Protein AF-A0A7Y3FT06-F1 (afdb_monomer)

pLDDT: mean 89.56, std 14.76, range [40.25, 98.81]

Radius of gyration: 32.34 Å; Cα contacts (8 Å, |Δi|>4): 598; chains: 1; bounding box: 66×43×122 Å

Nearest PDB structures (foldseek):
  6aq1-assembly1_A  TM=5.010E-01  e=2.114E-01  Homo sapiens
  2mji-assembly1_A  TM=5.421E-01  e=2.563E-01  Homo sapiens
  5z4g-assembly2_B  TM=4.811E-01  e=1.675E+00  Ramazzottius varieornatus
  1mdc-assembly1_A  TM=5.248E-01  e=2.461E+00  Manduca sexta
  4azr-assembly1_B  TM=3.845E-01  e=1.035E+00  Homo sapiens

Mean predicted aligned error: 14.23 Å

Structure (mmCIF, N/CA/C/O backbone):
data_AF-A0A7Y3FT06-F1
#
_entry.id   AF-A0A7Y3FT06-F1
#
loop_
_atom_site.group_PDB
_atom_site.id
_atom_site.type_symbol
_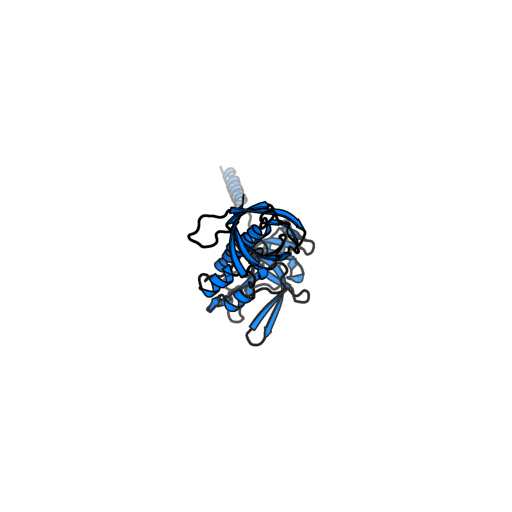atom_site.label_atom_id
_atom_site.label_alt_id
_atom_site.label_comp_id
_atom_site.label_asym_id
_atom_site.label_entity_id
_atom_site.label_seq_id
_atom_site.pdbx_PDB_ins_code
_atom_site.Cartn_x
_atom_site.Cartn_y
_atom_site.Cartn_z
_atom_site.occupancy
_atom_site.B_iso_or_equiv
_atom_site.auth_seq_id
_atom_site.auth_comp_id
_atom_site.auth_asym_id
_atom_site.auth_atom_id
_atom_site.pdbx_PDB_model_num
ATOM 1 N N . MET A 1 1 ? 8.301 -10.593 -80.353 1.00 53.53 1 MET A N 1
ATOM 2 C CA . MET A 1 1 ? 7.583 -10.986 -79.117 1.00 53.53 1 MET A CA 1
ATOM 3 C C . MET A 1 1 ? 8.561 -11.358 -77.989 1.00 53.53 1 MET A C 1
ATOM 5 O O . MET A 1 1 ? 8.383 -12.350 -77.305 1.00 53.53 1 MET A O 1
ATOM 9 N N . THR A 1 2 ? 9.627 -10.576 -77.798 1.00 52.97 2 THR A N 1
ATOM 10 C CA . THR A 1 2 ? 10.723 -10.871 -76.846 1.00 52.97 2 THR A CA 1
ATOM 11 C C . THR A 1 2 ? 11.081 -9.662 -75.976 1.00 52.97 2 THR A C 1
ATOM 13 O O . THR A 1 2 ? 11.722 -9.816 -74.942 1.00 52.97 2 THR A O 1
ATOM 16 N N . LEU A 1 3 ? 10.613 -8.462 -76.349 1.00 48.12 3 LEU A N 1
ATOM 17 C CA . LEU A 1 3 ? 10.849 -7.224 -75.604 1.00 48.12 3 LEU A CA 1
ATOM 18 C C . LEU A 1 3 ? 9.871 -7.044 -74.425 1.00 48.12 3 LEU A C 1
ATOM 20 O O . LEU A 1 3 ? 10.277 -6.577 -73.367 1.00 48.12 3 LEU A O 1
ATOM 24 N N . GLN A 1 4 ? 8.614 -7.490 -74.561 1.00 53.06 4 GLN A N 1
ATOM 25 C CA . GLN A 1 4 ? 7.615 -7.403 -73.481 1.00 53.06 4 GLN A CA 1
ATOM 26 C C . GLN A 1 4 ? 7.864 -8.392 -72.333 1.00 53.06 4 GLN A C 1
ATOM 28 O O . GLN A 1 4 ? 7.543 -8.091 -71.188 1.00 53.06 4 GLN A O 1
ATOM 33 N N . LEU A 1 5 ? 8.507 -9.533 -72.606 1.00 48.19 5 LEU A N 1
ATOM 34 C CA . LEU A 1 5 ? 8.805 -10.531 -71.575 1.00 48.19 5 LEU A CA 1
ATOM 35 C C . LEU A 1 5 ? 9.935 -10.073 -70.634 1.00 48.19 5 LEU A C 1
ATOM 37 O O . LEU A 1 5 ? 9.934 -10.418 -69.457 1.00 48.19 5 LEU A O 1
ATOM 41 N N . ARG A 1 6 ? 10.871 -9.243 -71.120 1.00 50.69 6 ARG A N 1
ATOM 42 C CA . ARG A 1 6 ? 11.964 -8.702 -70.293 1.00 50.69 6 ARG A CA 1
ATOM 43 C C . ARG A 1 6 ? 11.475 -7.657 -69.287 1.00 50.69 6 ARG A C 1
ATOM 45 O O . ARG A 1 6 ? 11.943 -7.664 -68.159 1.00 50.69 6 ARG A O 1
ATOM 52 N N . PHE A 1 7 ? 10.493 -6.831 -69.652 1.00 51.44 7 PHE A N 1
ATOM 53 C CA . PHE A 1 7 ? 9.934 -5.815 -68.749 1.00 51.44 7 PHE A CA 1
ATOM 54 C C . PHE A 1 7 ? 9.126 -6.421 -67.589 1.00 51.44 7 PHE A C 1
ATOM 56 O O . PHE A 1 7 ? 9.197 -5.927 -66.466 1.00 51.44 7 PHE A O 1
ATOM 63 N N . ILE A 1 8 ? 8.410 -7.523 -67.836 1.00 55.41 8 ILE A N 1
ATOM 64 C CA . ILE A 1 8 ? 7.608 -8.211 -66.810 1.00 55.41 8 ILE A CA 1
ATOM 65 C C . ILE A 1 8 ? 8.508 -8.923 -65.786 1.00 55.41 8 ILE A C 1
ATOM 67 O O . ILE A 1 8 ? 8.231 -8.880 -64.589 1.00 55.41 8 ILE A O 1
ATOM 71 N N . VAL A 1 9 ? 9.630 -9.505 -66.224 1.00 55.47 9 VAL A N 1
ATOM 72 C CA . VAL A 1 9 ? 10.591 -10.158 -65.316 1.00 55.47 9 VAL A CA 1
ATOM 73 C C . VAL A 1 9 ? 11.335 -9.136 -64.445 1.00 55.47 9 VAL A C 1
ATOM 75 O O . VAL A 1 9 ? 11.587 -9.408 -63.274 1.00 55.47 9 VAL A O 1
ATOM 78 N N . THR A 1 10 ? 11.627 -7.931 -64.949 1.00 53.88 10 THR A N 1
ATOM 79 C CA . THR A 1 10 ? 12.256 -6.874 -64.134 1.00 53.88 10 THR A CA 1
ATOM 80 C C . THR A 1 10 ? 11.297 -6.284 -63.088 1.00 53.88 10 THR A C 1
ATOM 82 O O . THR A 1 10 ? 11.725 -5.995 -61.973 1.00 53.88 10 THR A O 1
ATOM 85 N N . LEU A 1 11 ? 9.996 -6.162 -63.389 1.00 51.34 11 LEU A N 1
ATOM 86 C CA . LEU A 1 11 ? 9.003 -5.621 -62.446 1.00 51.34 11 LEU A CA 1
ATOM 87 C C . LEU A 1 11 ? 8.702 -6.576 -61.267 1.00 51.34 11 LEU A C 1
ATOM 89 O O . LEU A 1 11 ? 8.414 -6.125 -60.157 1.00 51.34 11 LEU A O 1
ATOM 93 N N . LEU A 1 12 ? 8.818 -7.891 -61.489 1.00 51.16 12 LEU A N 1
ATOM 94 C CA . LEU A 1 12 ? 8.610 -8.928 -60.466 1.00 51.16 12 LEU A CA 1
ATOM 95 C C . LEU A 1 12 ? 9.770 -9.052 -59.464 1.00 51.16 12 LEU A C 1
ATOM 97 O O . LEU A 1 12 ? 9.548 -9.442 -58.324 1.00 51.16 12 LEU A O 1
ATOM 101 N N . ILE A 1 13 ? 10.993 -8.666 -59.841 1.00 53.03 13 ILE A N 1
ATOM 102 C CA . ILE A 1 13 ? 12.148 -8.686 -58.922 1.00 53.03 13 ILE A CA 1
ATOM 103 C C . ILE A 1 13 ? 12.137 -7.457 -57.992 1.00 53.03 13 ILE A C 1
ATOM 105 O O . ILE A 1 13 ? 12.542 -7.542 -56.832 1.00 53.03 13 ILE A O 1
ATOM 109 N N . ILE A 1 14 ? 11.604 -6.320 -58.452 1.00 51.94 14 ILE A N 1
ATOM 110 C CA . ILE A 1 14 ? 11.539 -5.082 -57.652 1.00 51.94 14 ILE A CA 1
ATOM 111 C C . ILE A 1 14 ? 10.409 -5.141 -56.609 1.00 51.94 14 ILE A C 1
ATOM 113 O O . ILE A 1 14 ? 10.529 -4.556 -55.536 1.00 51.94 14 ILE A O 1
ATOM 117 N N . SER A 1 15 ? 9.349 -5.914 -56.859 1.00 48.91 15 SER A N 1
ATOM 118 C CA . SER A 1 15 ? 8.244 -6.124 -55.907 1.00 48.91 15 SER A CA 1
ATOM 119 C C . SER A 1 15 ? 8.554 -7.155 -54.808 1.00 48.91 15 SER A C 1
ATOM 121 O O . SER A 1 15 ? 7.826 -7.226 -53.821 1.00 48.91 15 SER A O 1
ATOM 123 N N . SER A 1 16 ? 9.670 -7.888 -54.914 1.00 46.47 16 SER A N 1
ATOM 124 C CA . SER A 1 16 ? 10.213 -8.733 -53.837 1.00 46.47 16 SER A CA 1
ATOM 125 C C . SER A 1 16 ? 11.203 -8.023 -52.906 1.00 46.47 16 SER A C 1
ATOM 127 O O . SER A 1 16 ? 11.697 -8.640 -51.963 1.00 46.47 16 SER A O 1
ATOM 129 N N . LEU A 1 17 ? 11.438 -6.717 -53.083 1.00 46.41 17 LEU A N 1
ATOM 130 C CA . LEU A 1 17 ? 12.039 -5.869 -52.045 1.00 46.41 17 LEU A CA 1
ATOM 131 C C . LEU A 1 17 ? 10.996 -5.570 -50.955 1.00 46.41 17 LEU A C 1
ATOM 133 O O . LEU A 1 17 ? 10.759 -4.422 -50.581 1.00 46.41 17 LEU A O 1
ATOM 137 N N . GLY A 1 18 ? 10.357 -6.623 -50.436 1.00 51.31 18 GLY A N 1
ATOM 138 C CA . GLY A 1 18 ? 9.727 -6.559 -49.131 1.00 51.31 18 GLY A CA 1
ATOM 139 C C . GLY A 1 18 ? 10.786 -6.051 -48.167 1.00 51.31 18 GLY A C 1
ATOM 140 O O . GLY A 1 18 ? 11.934 -6.497 -48.220 1.00 51.31 18 GLY A O 1
ATOM 141 N N . THR A 1 19 ? 10.430 -5.054 -47.359 1.00 47.81 19 THR A N 1
ATOM 142 C CA . THR A 1 19 ? 11.343 -4.457 -46.392 1.00 47.81 19 THR A CA 1
ATOM 143 C C . THR A 1 19 ? 12.056 -5.577 -45.648 1.00 47.81 19 THR A C 1
ATOM 145 O O . THR A 1 19 ? 11.430 -6.284 -44.855 1.00 47.81 19 THR A O 1
ATOM 148 N N . LEU A 1 20 ? 13.354 -5.748 -45.906 1.00 40.25 20 LEU A N 1
ATOM 149 C CA . LEU A 1 20 ? 14.254 -6.471 -45.025 1.00 40.25 20 LEU A CA 1
ATOM 150 C C . LEU A 1 20 ? 14.311 -5.641 -43.742 1.00 40.25 20 LEU A C 1
ATOM 152 O O . LEU A 1 20 ? 15.250 -4.889 -43.495 1.00 40.25 20 LEU A O 1
ATOM 156 N N . HIS A 1 21 ? 13.258 -5.738 -42.931 1.00 46.66 21 HIS A N 1
ATOM 157 C CA . HIS A 1 21 ? 13.350 -5.481 -41.514 1.00 46.66 21 HIS A CA 1
ATOM 158 C C . HIS A 1 21 ? 14.315 -6.546 -41.018 1.00 46.66 21 HIS A C 1
ATOM 160 O O . HIS A 1 21 ? 13.918 -7.656 -40.673 1.00 46.66 21 HIS A O 1
ATOM 166 N N . ALA A 1 22 ? 15.609 -6.224 -41.041 1.00 44.91 22 ALA A N 1
ATOM 167 C CA . ALA A 1 22 ? 16.563 -6.866 -40.169 1.00 44.91 22 ALA A CA 1
ATOM 168 C C . ALA A 1 22 ? 15.984 -6.693 -38.763 1.00 44.91 22 ALA A C 1
ATOM 170 O O . ALA A 1 22 ? 16.123 -5.627 -38.160 1.00 44.91 22 ALA A O 1
ATOM 171 N N . GLN A 1 23 ? 15.227 -7.692 -38.295 1.00 54.06 23 GLN A N 1
ATOM 172 C CA . GLN A 1 23 ? 14.722 -7.735 -36.936 1.00 54.06 23 GLN A CA 1
ATOM 173 C C . GLN A 1 23 ? 15.946 -7.511 -36.067 1.00 54.06 23 GLN A C 1
ATOM 175 O O . GLN A 1 23 ? 16.892 -8.303 -36.091 1.00 54.06 23 GLN A O 1
ATOM 180 N N . LYS A 1 24 ? 15.986 -6.368 -35.380 1.00 64.69 24 LYS A N 1
ATOM 181 C CA . LYS A 1 24 ? 17.076 -6.038 -34.472 1.00 64.69 24 LYS A CA 1
ATOM 182 C C . LYS A 1 24 ? 17.011 -7.108 -33.383 1.00 64.69 24 LYS A C 1
ATOM 184 O O . LYS A 1 24 ? 16.186 -7.014 -32.486 1.00 64.69 24 LYS A O 1
ATOM 189 N N . LYS A 1 25 ? 17.795 -8.181 -33.528 1.00 81.56 25 LYS A N 1
ATOM 190 C CA . LYS A 1 25 ? 17.616 -9.438 -32.787 1.00 81.56 25 LYS A CA 1
ATOM 191 C C . LYS A 1 25 ? 17.514 -9.177 -31.280 1.00 81.56 25 LYS A C 1
ATOM 193 O O . LYS A 1 25 ? 18.476 -8.704 -30.663 1.00 81.56 25 LYS A O 1
ATOM 198 N N . GLY A 1 26 ? 16.360 -9.503 -30.701 1.00 87.00 26 GLY A N 1
ATOM 199 C CA . GLY A 1 26 ? 16.062 -9.348 -29.275 1.00 87.00 26 GLY A CA 1
ATOM 200 C C . GLY A 1 26 ? 15.790 -7.916 -28.805 1.00 87.00 26 GLY A C 1
ATOM 201 O O . GLY A 1 26 ? 15.917 -7.671 -27.617 1.00 87.00 26 GLY A O 1
ATOM 202 N N . TYR A 1 27 ? 15.503 -6.967 -29.700 1.00 94.00 27 TYR A N 1
ATOM 203 C CA . TYR A 1 27 ? 14.888 -5.697 -29.308 1.00 94.00 27 TYR A CA 1
ATOM 204 C C . TYR A 1 27 ? 13.369 -5.816 -29.364 1.00 94.00 27 TYR A C 1
ATOM 206 O O . TYR A 1 27 ? 12.825 -6.404 -30.298 1.00 94.00 27 TYR A O 1
ATOM 214 N N . GLU A 1 28 ? 12.710 -5.198 -28.396 1.00 96.06 28 GLU A N 1
ATOM 215 C CA . GLU A 1 28 ? 11.261 -5.136 -28.277 1.00 96.06 28 GLU A CA 1
ATOM 216 C C . GLU A 1 28 ? 10.788 -3.677 -28.356 1.00 96.06 28 GLU A C 1
ATOM 218 O O . GLU A 1 28 ? 11.499 -2.772 -27.903 1.00 96.06 28 GLU A O 1
ATOM 223 N N . PRO A 1 29 ? 9.588 -3.411 -28.900 1.00 97.12 29 PRO A N 1
ATOM 224 C CA . PRO A 1 29 ? 8.955 -2.103 -28.784 1.00 97.12 29 PRO A CA 1
ATOM 225 C C . PRO A 1 29 ? 8.836 -1.665 -27.325 1.00 97.12 29 PRO A C 1
ATOM 227 O O . PRO A 1 29 ? 8.489 -2.463 -26.455 1.00 97.12 29 PRO A O 1
ATOM 230 N N . GLY A 1 30 ? 9.123 -0.394 -27.055 1.00 97.81 30 GLY A N 1
ATOM 231 C CA . GLY A 1 30 ? 9.249 0.076 -25.685 1.00 97.81 30 GLY A CA 1
ATOM 232 C C . GLY A 1 30 ? 9.466 1.575 -25.550 1.00 97.81 30 GLY A C 1
ATOM 233 O O . GLY A 1 30 ? 9.339 2.339 -26.511 1.00 97.81 30 GLY A O 1
ATOM 234 N N . TYR A 1 31 ? 9.810 1.989 -24.337 1.00 98.50 31 TYR A N 1
ATOM 235 C CA . TYR A 1 31 ? 10.209 3.358 -24.020 1.00 98.50 31 TYR A CA 1
ATOM 236 C C . TYR A 1 31 ? 11.175 3.380 -22.837 1.00 98.50 31 TYR A C 1
ATOM 238 O O . TYR A 1 31 ? 11.266 2.403 -22.097 1.00 98.50 31 TYR A O 1
ATOM 246 N N . ILE A 1 32 ? 11.858 4.503 -22.649 1.00 98.75 32 ILE A N 1
ATOM 247 C CA . ILE A 1 32 ? 12.520 4.860 -21.390 1.00 98.75 32 ILE A CA 1
ATOM 248 C C . ILE A 1 32 ? 11.842 6.095 -20.799 1.00 98.75 32 ILE A C 1
ATOM 250 O O . ILE A 1 32 ? 11.265 6.888 -21.545 1.00 98.75 32 ILE A O 1
ATOM 254 N N . VAL A 1 33 ? 11.932 6.254 -19.483 1.00 98.56 33 VAL A N 1
ATOM 255 C CA . VAL A 1 33 ? 11.553 7.478 -18.770 1.00 98.56 33 VAL A CA 1
ATOM 256 C C . VAL A 1 33 ? 12.836 8.140 -18.281 1.00 98.56 33 VAL A C 1
ATOM 258 O O . VAL A 1 33 ? 13.586 7.526 -17.521 1.00 98.56 33 VAL A O 1
ATOM 261 N N . THR A 1 34 ? 13.141 9.344 -18.756 1.00 98.31 34 THR A N 1
ATOM 262 C CA . THR A 1 34 ? 14.364 10.063 -18.367 1.00 98.31 34 THR A CA 1
ATOM 263 C C . THR A 1 34 ? 14.274 10.561 -16.925 1.00 98.31 34 THR A C 1
ATOM 265 O O . THR A 1 34 ? 13.208 10.513 -16.314 1.00 98.31 34 THR A O 1
ATOM 268 N N . LEU A 1 35 ? 15.388 11.044 -16.365 1.00 97.38 35 LEU A N 1
ATOM 269 C CA . LEU A 1 35 ? 15.413 11.613 -15.010 1.00 97.38 35 LEU A CA 1
ATOM 270 C C . LEU A 1 35 ? 14.560 12.886 -14.887 1.00 97.38 35 LEU A C 1
ATOM 272 O O . LEU A 1 35 ? 14.093 13.210 -13.801 1.00 97.38 35 LEU A O 1
ATOM 276 N N . GLU A 1 36 ? 14.316 13.569 -16.003 1.00 97.31 36 GLU A N 1
ATOM 277 C CA . GLU A 1 36 ? 13.423 14.724 -16.111 1.00 97.31 36 GLU A CA 1
ATOM 278 C C . GLU A 1 36 ? 11.937 14.326 -16.205 1.00 97.31 36 GLU A C 1
ATOM 280 O O . GLU A 1 36 ? 11.068 15.194 -16.168 1.00 97.31 36 GLU A O 1
ATOM 285 N N . GLY A 1 37 ?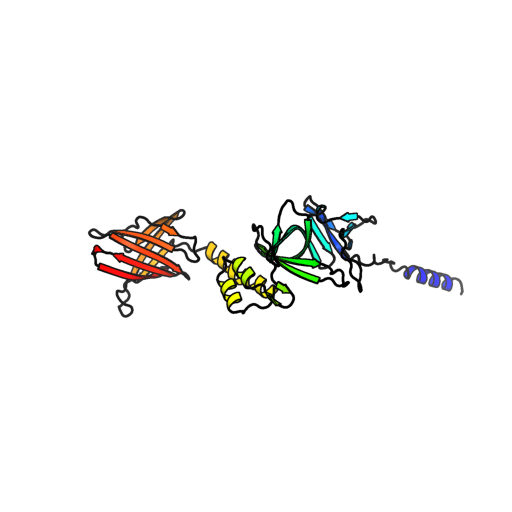 11.632 13.027 -16.318 1.00 95.94 37 GLY A N 1
ATOM 286 C CA . GLY A 1 37 ? 10.271 12.503 -16.460 1.00 95.94 37 GLY A CA 1
ATOM 287 C C . GLY A 1 37 ? 9.782 12.375 -17.907 1.00 95.94 37 GLY A C 1
ATOM 288 O O . GLY A 1 37 ? 8.658 11.921 -18.135 1.00 95.94 37 GLY A O 1
ATOM 289 N N . ASP A 1 38 ? 10.611 12.711 -18.900 1.00 97.06 38 ASP A N 1
ATOM 290 C CA . ASP A 1 38 ? 10.238 12.586 -20.308 1.00 97.06 38 ASP A CA 1
ATOM 291 C C . ASP A 1 38 ? 10.167 11.116 -20.733 1.00 97.06 38 ASP A C 1
ATOM 293 O O . ASP A 1 38 ? 11.043 10.307 -20.426 1.00 97.06 38 ASP A O 1
ATOM 297 N N . THR A 1 39 ? 9.146 10.762 -21.515 1.00 98.06 39 THR A N 1
ATOM 298 C CA . THR A 1 39 ? 9.024 9.416 -22.092 1.00 98.06 39 THR A CA 1
ATOM 299 C C . THR A 1 39 ? 9.554 9.392 -23.521 1.00 98.06 39 THR A C 1
ATOM 301 O O . THR A 1 39 ? 8.945 9.955 -24.433 1.00 98.06 39 THR A O 1
ATOM 304 N N . LEU A 1 40 ? 10.653 8.674 -23.751 1.00 97.94 40 LEU A N 1
ATOM 305 C CA . LEU A 1 40 ? 11.237 8.499 -25.082 1.00 97.94 40 LEU A CA 1
ATOM 306 C C . LEU A 1 40 ? 10.873 7.123 -25.640 1.00 97.94 40 LEU A C 1
ATOM 308 O O . LEU A 1 40 ? 11.283 6.094 -25.102 1.00 97.94 40 LEU A O 1
ATOM 312 N N . ARG A 1 41 ? 10.115 7.096 -26.741 1.00 98.38 41 ARG A N 1
ATOM 313 C CA . ARG A 1 41 ? 9.692 5.858 -27.416 1.00 98.38 41 ARG A CA 1
ATOM 314 C C . ARG A 1 41 ? 10.778 5.306 -28.332 1.00 98.38 41 ARG A C 1
ATOM 316 O O . ARG A 1 41 ? 11.594 6.046 -28.885 1.00 98.38 41 ARG A O 1
ATOM 323 N N . GLY A 1 42 ? 10.781 3.989 -28.504 1.00 97.19 42 GLY A N 1
ATOM 324 C CA . GLY A 1 42 ? 11.717 3.326 -29.396 1.00 97.19 42 GLY A CA 1
ATOM 325 C C . GLY A 1 42 ? 11.733 1.814 -29.229 1.00 97.19 42 GLY A C 1
ATOM 326 O O . GLY A 1 42 ? 10.696 1.157 -29.138 1.00 97.19 42 GLY A O 1
ATOM 327 N N . GLN A 1 43 ? 12.938 1.258 -29.241 1.00 97.56 43 GLN A N 1
ATOM 328 C CA . GLN A 1 43 ? 13.190 -0.172 -29.117 1.00 97.56 43 GLN A CA 1
ATOM 329 C C . GLN A 1 43 ? 14.126 -0.419 -27.935 1.00 97.56 43 GLN A C 1
ATOM 331 O O . GLN A 1 43 ? 15.192 0.197 -27.863 1.00 97.56 43 GLN A O 1
ATOM 336 N N . VAL A 1 44 ? 13.761 -1.332 -27.039 1.00 97.75 44 VAL A N 1
ATOM 337 C CA . VAL A 1 44 ? 14.524 -1.673 -25.833 1.00 97.75 44 VAL A CA 1
ATOM 338 C C . VAL A 1 44 ? 15.017 -3.112 -25.919 1.00 97.75 44 VAL A C 1
ATOM 340 O O . VAL A 1 44 ? 14.318 -3.996 -26.402 1.00 97.75 44 VAL A O 1
ATOM 343 N N . LYS A 1 45 ? 16.240 -3.347 -25.454 1.00 96.94 45 LYS A N 1
ATOM 344 C CA . LYS A 1 45 ? 16.796 -4.675 -25.221 1.00 96.94 45 LYS A CA 1
ATOM 345 C C . LYS A 1 45 ? 17.486 -4.702 -23.862 1.00 96.94 45 LYS A C 1
ATOM 347 O O . LYS A 1 45 ? 18.544 -4.092 -23.695 1.00 96.94 45 LYS A O 1
ATOM 352 N N . ASP A 1 46 ? 16.891 -5.415 -22.923 1.00 96.19 46 ASP A N 1
ATOM 353 C CA . ASP A 1 46 ? 17.318 -5.552 -21.527 1.00 96.19 46 ASP A CA 1
ATOM 354 C C . ASP A 1 46 ? 18.004 -6.898 -21.234 1.00 96.19 46 ASP A C 1
ATOM 356 O O . ASP A 1 46 ? 18.733 -7.008 -20.253 1.00 96.19 46 ASP A O 1
ATOM 360 N N . ARG A 1 47 ? 17.833 -7.896 -22.108 1.00 94.38 47 ARG A N 1
ATOM 361 C CA . ARG A 1 47 ? 18.414 -9.237 -21.953 1.00 94.38 47 ARG A CA 1
ATOM 362 C C . ARG A 1 47 ? 18.861 -9.881 -23.272 1.00 94.38 47 ARG A C 1
ATOM 364 O O . ARG A 1 47 ? 18.569 -9.375 -24.366 1.00 94.38 47 ARG A O 1
ATOM 371 N N . SER A 1 48 ? 19.627 -10.972 -23.196 1.00 91.38 48 SER A N 1
ATOM 372 C CA . SER A 1 48 ? 19.913 -11.830 -24.359 1.00 91.38 48 SER A CA 1
ATOM 373 C C . SER A 1 48 ? 18.668 -12.625 -24.787 1.00 91.38 48 SER A C 1
ATOM 375 O O . SER A 1 48 ? 17.647 -12.643 -24.107 1.00 91.38 48 SER A O 1
ATOM 377 N N . SER A 1 49 ? 18.728 -13.235 -25.972 1.00 85.38 49 SER A N 1
ATOM 378 C CA . SER A 1 49 ? 17.673 -14.139 -26.437 1.00 85.38 49 SER A CA 1
ATOM 379 C C . SER A 1 49 ? 17.855 -15.528 -25.835 1.00 85.38 49 SER A C 1
ATOM 381 O O . SER A 1 49 ? 18.993 -15.968 -25.691 1.00 85.38 49 SER A O 1
ATOM 383 N N . GLU A 1 50 ? 16.747 -16.235 -25.632 1.00 79.56 50 GLU A N 1
ATOM 384 C CA . GLU A 1 50 ? 16.711 -17.671 -25.342 1.00 79.56 50 GLU A CA 1
ATOM 385 C C . GLU A 1 50 ? 17.594 -18.506 -26.298 1.00 79.56 50 GLU A C 1
ATOM 387 O O . GLU A 1 50 ? 17.849 -18.085 -27.439 1.00 79.56 50 GLU A O 1
ATOM 392 N N . PRO A 1 51 ? 18.063 -19.694 -25.865 1.00 74.81 51 PRO A N 1
ATOM 393 C CA . PRO A 1 51 ? 17.705 -20.403 -24.622 1.00 74.81 51 PRO A CA 1
ATOM 394 C C . PRO A 1 51 ? 18.494 -19.987 -23.370 1.00 74.81 51 PRO A C 1
ATOM 396 O O . PRO A 1 51 ? 18.070 -20.321 -22.273 1.00 74.81 51 PRO A O 1
ATOM 399 N N . PHE A 1 52 ? 19.596 -19.248 -23.519 1.00 81.44 52 PHE A N 1
ATOM 400 C CA . PHE A 1 52 ? 20.455 -18.833 -22.405 1.00 81.44 52 PHE A CA 1
ATOM 401 C C . PHE A 1 52 ? 20.324 -17.323 -22.179 1.00 81.44 52 PHE A C 1
ATOM 403 O O . PHE A 1 52 ? 20.783 -16.520 -23.006 1.00 81.44 52 PHE A O 1
ATOM 410 N N . VAL A 1 53 ? 19.629 -16.934 -21.108 1.00 84.75 53 VAL A N 1
ATOM 411 C CA . VAL A 1 53 ? 19.251 -15.542 -20.850 1.00 84.75 53 VAL A CA 1
ATOM 412 C C . VAL A 1 53 ? 20.270 -14.878 -19.928 1.00 84.75 53 VAL A C 1
ATOM 414 O O . VAL A 1 53 ? 20.463 -15.287 -18.798 1.00 84.75 53 VAL A O 1
ATOM 417 N N . GLU A 1 54 ? 20.878 -13.795 -20.401 1.00 88.50 54 GLU A N 1
ATOM 418 C CA . GLU A 1 54 ? 21.734 -12.887 -19.642 1.00 88.50 54 GLU A CA 1
ATOM 419 C C . GLU A 1 54 ? 20.970 -11.575 -19.451 1.00 88.50 54 GLU A C 1
ATOM 421 O O . GLU A 1 54 ? 20.572 -10.942 -20.437 1.00 88.50 54 GLU A O 1
ATOM 426 N N . MET A 1 55 ? 20.783 -11.141 -18.204 1.00 91.50 55 MET A N 1
ATOM 427 C CA . MET A 1 55 ? 20.248 -9.812 -17.905 1.00 91.50 55 MET A CA 1
ATOM 428 C C . MET A 1 55 ? 21.350 -8.767 -17.986 1.00 91.50 55 MET A C 1
ATOM 430 O O . MET A 1 55 ? 22.397 -8.881 -17.354 1.00 91.50 55 MET A O 1
ATOM 434 N N . TYR A 1 56 ? 21.117 -7.718 -18.770 1.00 93.62 56 TYR A N 1
ATOM 435 C CA . TYR A 1 56 ? 22.126 -6.693 -18.969 1.00 93.62 56 TYR A CA 1
ATOM 436 C C . TYR A 1 56 ? 22.125 -5.690 -17.808 1.00 93.62 56 TYR A C 1
ATOM 438 O O . TYR A 1 56 ? 21.107 -5.043 -17.572 1.00 93.62 56 TYR A O 1
ATOM 446 N N . PRO A 1 57 ? 23.290 -5.401 -17.191 1.00 92.75 57 PRO A N 1
ATOM 447 C CA . PRO A 1 57 ? 23.419 -4.315 -16.210 1.00 92.75 57 PRO A CA 1
ATOM 448 C C . PRO A 1 57 ? 23.092 -2.929 -16.789 1.00 92.75 57 PRO A C 1
ATOM 450 O O . PRO A 1 57 ? 22.887 -1.958 -16.066 1.00 92.75 57 PRO A O 1
ATOM 453 N N . ARG A 1 58 ? 23.111 -2.821 -18.125 1.00 97.88 58 ARG A N 1
ATOM 454 C CA . ARG A 1 58 ? 22.699 -1.640 -18.879 1.00 97.88 58 ARG A CA 1
ATOM 455 C C . ARG A 1 58 ? 21.766 -2.042 -20.004 1.00 97.88 58 ARG A C 1
ATOM 457 O O . ARG A 1 58 ? 22.206 -2.728 -20.937 1.00 97.88 58 ARG A O 1
ATOM 464 N N . ILE A 1 59 ? 20.536 -1.544 -19.973 1.00 98.06 59 ILE A N 1
ATOM 465 C CA . ILE A 1 59 ? 19.607 -1.735 -21.083 1.00 98.06 59 ILE A CA 1
ATOM 466 C C . ILE A 1 59 ? 20.145 -1.049 -22.336 1.00 98.06 59 ILE A C 1
ATOM 468 O O . ILE A 1 59 ? 20.915 -0.088 -22.268 1.00 98.06 59 ILE A O 1
ATOM 472 N N . ARG A 1 60 ? 19.753 -1.545 -23.503 1.00 97.75 60 ARG A N 1
ATOM 473 C CA . ARG A 1 60 ? 20.094 -0.962 -24.801 1.00 97.75 60 ARG A CA 1
ATOM 474 C C . ARG A 1 60 ? 18.835 -0.345 -25.381 1.00 97.75 60 ARG A C 1
ATOM 476 O O . ARG A 1 60 ? 17.862 -1.056 -25.601 1.00 97.75 60 ARG A O 1
ATOM 483 N N . PHE A 1 61 ? 18.876 0.945 -25.673 1.00 98.00 61 PHE A N 1
ATOM 484 C CA . PHE A 1 61 ? 17.750 1.682 -26.231 1.00 98.00 61 PHE A CA 1
ATOM 485 C C . PHE A 1 61 ? 18.102 2.226 -27.614 1.00 98.00 61 PHE A C 1
ATOM 487 O O . PHE A 1 61 ? 19.219 2.695 -27.841 1.00 98.00 61 PHE A O 1
ATOM 494 N N . ILE A 1 62 ? 17.164 2.145 -28.551 1.00 97.50 62 ILE A N 1
ATOM 495 C CA . ILE A 1 62 ? 17.255 2.808 -29.851 1.00 97.50 62 ILE A CA 1
ATOM 496 C C . ILE A 1 62 ? 16.027 3.710 -29.982 1.00 97.50 62 ILE A C 1
ATOM 498 O O . ILE A 1 62 ? 14.927 3.168 -30.129 1.00 97.50 62 ILE A O 1
ATOM 502 N N . PRO A 1 63 ? 16.197 5.043 -29.932 1.00 97.31 63 PRO A N 1
ATOM 503 C CA . PRO A 1 63 ? 15.089 5.977 -30.069 1.00 97.31 63 PRO A CA 1
ATOM 504 C C . PRO A 1 63 ? 14.365 5.811 -31.405 1.00 97.31 63 PRO A C 1
ATOM 506 O O . PRO A 1 63 ? 14.975 5.481 -32.428 1.00 97.31 63 PRO A O 1
ATOM 509 N N . GLU A 1 64 ? 13.065 6.076 -31.406 1.00 95.81 64 GLU A N 1
ATOM 510 C CA . GLU A 1 64 ? 12.265 6.117 -32.625 1.00 95.81 64 GLU A CA 1
ATOM 511 C C . GLU A 1 64 ? 12.838 7.128 -33.636 1.00 95.81 64 GLU A C 1
ATOM 513 O O . GLU A 1 64 ? 13.347 8.190 -33.277 1.00 95.81 64 GLU A O 1
ATOM 518 N N . GLY A 1 65 ? 12.846 6.757 -34.920 1.00 93.06 65 GLY A N 1
ATOM 519 C CA . GLY A 1 65 ? 13.439 7.572 -35.988 1.00 93.06 65 GLY A CA 1
ATOM 520 C C . GLY A 1 65 ? 14.972 7.669 -35.973 1.00 93.06 65 GLY A C 1
ATOM 521 O O . GLY A 1 65 ? 15.542 8.319 -36.849 1.00 93.06 65 GLY A O 1
ATOM 522 N N . ARG A 1 66 ? 15.670 7.020 -35.027 1.00 90.94 66 ARG A N 1
ATOM 523 C CA . ARG A 1 66 ? 17.140 7.003 -34.951 1.00 90.94 66 ARG A CA 1
ATOM 524 C C . ARG A 1 66 ? 17.713 5.599 -35.150 1.00 90.94 66 ARG A C 1
ATOM 526 O O . ARG A 1 66 ? 17.082 4.579 -34.877 1.00 90.94 66 ARG A O 1
ATOM 533 N N . SER A 1 67 ? 18.954 5.543 -35.631 1.00 85.12 67 SER A N 1
ATOM 534 C CA . SER A 1 67 ? 19.725 4.298 -35.771 1.00 85.12 67 SER A CA 1
ATOM 535 C C . SER A 1 67 ? 20.739 4.092 -34.643 1.00 85.12 67 SER A C 1
ATOM 537 O O . SER A 1 67 ? 21.170 2.962 -34.409 1.00 85.12 67 SER A O 1
ATOM 539 N N . SER A 1 68 ? 21.114 5.161 -33.933 1.00 92.00 68 SER A N 1
ATOM 540 C CA . SER A 1 68 ? 22.103 5.103 -32.861 1.00 92.00 68 SER A CA 1
ATOM 541 C C . SER A 1 68 ? 21.541 4.429 -31.611 1.00 92.00 68 SER A C 1
ATOM 543 O O . SER A 1 68 ? 20.414 4.672 -31.182 1.00 92.00 68 SER A O 1
ATOM 545 N N . ARG A 1 69 ? 22.361 3.559 -31.021 1.00 95.25 69 ARG A N 1
ATOM 546 C CA . ARG A 1 69 ? 22.050 2.832 -29.791 1.00 95.25 69 ARG A CA 1
ATOM 547 C C . ARG A 1 69 ? 22.632 3.561 -28.589 1.00 95.25 69 ARG A C 1
ATOM 549 O O . ARG A 1 69 ? 23.831 3.829 -28.562 1.00 95.25 69 ARG A O 1
ATOM 556 N N . GLN A 1 70 ? 21.809 3.760 -27.572 1.00 97.38 70 GLN A N 1
ATOM 557 C CA . GLN A 1 70 ? 22.183 4.271 -26.257 1.00 97.38 70 GLN A CA 1
ATOM 558 C C . GLN A 1 70 ? 22.130 3.142 -25.220 1.00 97.38 70 GLN A C 1
ATOM 560 O O . GLN A 1 70 ? 21.523 2.092 -25.459 1.00 97.38 70 GLN A O 1
ATOM 565 N N . LYS A 1 71 ? 22.827 3.320 -24.097 1.00 98.25 71 LYS A N 1
ATOM 566 C CA . LYS A 1 71 ? 22.842 2.368 -22.983 1.00 98.25 71 LYS A CA 1
ATOM 567 C C . LYS A 1 71 ? 22.550 3.104 -21.685 1.00 98.25 71 LYS A C 1
ATOM 569 O O . LYS A 1 71 ? 23.127 4.168 -21.503 1.00 98.25 71 LYS A O 1
ATOM 574 N N . TYR A 1 72 ? 21.744 2.502 -20.814 1.00 98.50 72 TYR A N 1
ATOM 575 C CA . TYR A 1 72 ? 21.336 3.108 -19.545 1.00 98.50 72 TYR A CA 1
ATOM 576 C C . TYR A 1 72 ? 21.429 2.107 -18.395 1.00 98.50 72 TYR A C 1
ATOM 578 O O . TYR A 1 72 ? 20.944 0.980 -18.512 1.00 98.50 72 TYR A O 1
ATOM 586 N N . ARG A 1 73 ? 22.068 2.521 -17.303 1.00 98.38 73 ARG A N 1
ATOM 587 C CA . ARG A 1 73 ? 22.011 1.912 -15.969 1.00 98.38 73 ARG A CA 1
ATOM 588 C C . ARG A 1 73 ? 20.708 2.326 -15.266 1.00 98.38 73 ARG A C 1
ATOM 590 O O . ARG A 1 73 ? 20.126 3.340 -15.649 1.00 98.38 73 ARG A O 1
ATOM 597 N N . PRO A 1 74 ? 20.300 1.627 -14.194 1.00 98.19 74 PRO A N 1
ATOM 598 C CA . PRO A 1 74 ? 19.161 2.053 -13.381 1.00 98.19 74 PRO A CA 1
ATOM 599 C C . PRO A 1 74 ? 19.286 3.488 -12.847 1.00 98.19 74 PRO A C 1
ATOM 601 O O . PRO A 1 74 ? 18.326 4.238 -12.852 1.00 98.19 74 PRO A O 1
ATOM 604 N N . GLY A 1 75 ? 20.484 3.927 -12.451 1.00 97.88 75 GLY A N 1
ATOM 605 C CA . GLY A 1 75 ? 20.705 5.303 -11.982 1.00 97.88 75 GLY A CA 1
ATOM 606 C C . GLY A 1 75 ? 20.589 6.401 -13.049 1.00 97.88 75 GLY A C 1
ATOM 607 O O . GLY A 1 75 ? 20.639 7.574 -12.704 1.00 97.88 75 GLY A O 1
ATOM 608 N N . GLU A 1 76 ? 20.472 6.047 -14.332 1.00 98.56 76 GLU A N 1
ATOM 609 C CA . GLU A 1 76 ? 20.510 7.000 -15.454 1.00 98.56 76 GLU A CA 1
ATOM 610 C C . GLU A 1 76 ? 19.120 7.273 -16.063 1.00 98.56 76 GLU A C 1
ATOM 612 O O . GLU A 1 76 ? 18.999 8.136 -16.931 1.00 98.56 76 GLU A O 1
ATOM 617 N N . ILE A 1 77 ? 18.083 6.540 -15.640 1.00 98.69 77 ILE A N 1
ATOM 618 C CA . ILE A 1 77 ? 16.684 6.662 -16.089 1.00 98.69 77 ILE A CA 1
ATOM 619 C C . ILE A 1 77 ? 15.738 6.302 -14.939 1.00 98.69 77 ILE A C 1
ATOM 621 O O . ILE A 1 77 ? 16.100 5.493 -14.094 1.00 98.69 77 ILE A O 1
ATOM 625 N N . LEU A 1 78 ? 14.513 6.829 -14.924 1.00 98.62 78 LEU A N 1
ATOM 626 C CA . LEU A 1 78 ? 13.507 6.474 -13.908 1.00 98.62 78 LEU A CA 1
ATOM 627 C C . LEU A 1 78 ? 12.893 5.087 -14.139 1.00 98.62 78 LEU A C 1
ATOM 629 O O . LEU A 1 78 ? 12.419 4.446 -13.207 1.00 98.62 78 LEU A O 1
ATOM 633 N N . GLY A 1 79 ? 12.904 4.606 -15.381 1.00 98.56 79 GLY A N 1
ATOM 634 C CA . GLY A 1 79 ? 12.347 3.306 -15.729 1.00 98.56 79 GLY A CA 1
ATOM 635 C C . GLY A 1 79 ? 12.304 3.075 -17.232 1.00 98.56 79 GLY A C 1
ATOM 636 O O . GLY A 1 79 ? 12.703 3.928 -18.030 1.00 98.56 79 GLY A O 1
ATOM 637 N N . TYR A 1 80 ? 11.820 1.906 -17.634 1.00 98.75 80 TYR A N 1
ATOM 638 C CA . TYR A 1 80 ? 11.644 1.562 -19.040 1.00 98.75 80 TYR A CA 1
ATOM 639 C C . TYR A 1 80 ? 10.540 0.527 -19.242 1.00 98.75 80 TYR A C 1
ATOM 641 O O . TYR A 1 80 ? 10.110 -0.159 -18.320 1.00 98.75 80 TYR A O 1
ATOM 649 N N . ARG A 1 81 ? 10.108 0.379 -20.490 1.00 98.62 81 ARG A N 1
ATOM 650 C CA . ARG A 1 81 ? 9.248 -0.713 -20.937 1.00 98.62 81 ARG A CA 1
ATOM 651 C C . ARG A 1 81 ? 9.935 -1.477 -22.055 1.00 98.62 81 ARG A C 1
ATOM 653 O O . ARG A 1 81 ? 10.389 -0.860 -23.014 1.00 98.62 81 ARG A O 1
ATOM 660 N N . ALA A 1 82 ? 9.960 -2.800 -21.954 1.00 97.50 82 ALA A N 1
ATOM 661 C CA . ALA A 1 82 ? 10.399 -3.709 -23.008 1.00 97.50 82 ALA A CA 1
ATOM 662 C C . ALA A 1 82 ? 9.260 -4.691 -23.306 1.00 97.50 82 ALA A C 1
ATOM 664 O O . ALA A 1 82 ? 8.905 -5.528 -22.470 1.00 97.50 82 ALA A O 1
ATOM 665 N N . GLY A 1 83 ? 8.613 -4.516 -24.461 1.00 95.88 83 GLY A N 1
ATOM 666 C CA . GLY A 1 83 ? 7.455 -5.311 -24.851 1.00 95.88 83 GLY A CA 1
ATOM 667 C C . GLY A 1 83 ? 6.293 -5.136 -23.870 1.00 95.88 83 GLY A C 1
ATOM 668 O O . GLY A 1 83 ? 5.746 -4.040 -23.713 1.00 95.88 83 GLY A O 1
ATOM 669 N N . GLY A 1 84 ? 5.895 -6.228 -23.218 1.00 95.50 84 GLY A N 1
ATOM 670 C CA . GLY A 1 84 ? 4.852 -6.241 -22.185 1.00 95.50 84 GLY A CA 1
ATOM 671 C C . GLY A 1 84 ? 5.350 -5.969 -20.762 1.00 95.50 84 GLY A C 1
ATOM 672 O O . GLY A 1 84 ? 4.533 -5.884 -19.855 1.00 95.50 84 GLY A O 1
ATOM 673 N N . ARG A 1 85 ? 6.665 -5.848 -20.545 1.00 97.38 85 ARG A N 1
ATOM 674 C CA . ARG A 1 85 ? 7.261 -5.714 -19.210 1.00 97.38 85 ARG A CA 1
ATOM 675 C C . ARG A 1 85 ? 7.601 -4.259 -18.918 1.00 97.38 85 ARG A C 1
ATOM 677 O O . ARG A 1 85 ? 8.222 -3.597 -19.752 1.00 97.38 85 ARG A O 1
ATOM 684 N N . VAL A 1 86 ? 7.221 -3.786 -17.739 1.00 98.56 86 VAL A N 1
ATOM 685 C CA . VAL A 1 86 ? 7.514 -2.436 -17.244 1.00 98.56 86 VAL A CA 1
ATOM 686 C C . VAL A 1 86 ? 8.485 -2.551 -16.078 1.00 98.56 86 VAL A C 1
ATOM 688 O O . VAL A 1 86 ? 8.326 -3.429 -15.235 1.00 98.56 86 VAL A O 1
ATOM 691 N N . TYR A 1 87 ? 9.489 -1.683 -16.049 1.00 98.69 87 TYR A N 1
ATOM 692 C CA . TYR A 1 87 ? 10.517 -1.640 -15.020 1.00 98.69 87 TYR A CA 1
ATOM 693 C C . TYR A 1 87 ? 10.678 -0.231 -14.474 1.00 98.69 87 TYR A C 1
ATOM 695 O O . TYR A 1 87 ? 10.655 0.738 -15.235 1.00 98.69 87 TYR A O 1
ATOM 703 N N . GLU A 1 88 ? 10.935 -0.144 -13.177 1.00 98.62 88 GLU A N 1
ATOM 704 C CA . GLU A 1 88 ? 11.281 1.092 -12.483 1.00 98.62 88 GLU A CA 1
ATOM 705 C C . GLU A 1 88 ? 12.673 0.989 -11.869 1.00 98.62 88 GLU A C 1
ATOM 707 O O . GLU A 1 88 ? 13.102 -0.086 -11.442 1.00 98.62 88 GLU A O 1
ATOM 712 N N . SER A 1 89 ? 13.381 2.113 -11.853 1.00 98.62 89 SER A N 1
ATOM 713 C CA . SER A 1 89 ? 14.673 2.262 -11.197 1.00 98.62 89 SER A CA 1
ATOM 714 C C . SER A 1 89 ? 14.460 2.702 -9.756 1.00 98.62 89 SER A C 1
ATOM 716 O O . SER A 1 89 ? 14.078 3.845 -9.511 1.00 98.62 89 SER A O 1
ATOM 718 N N . LEU A 1 90 ? 14.724 1.809 -8.805 1.00 98.38 90 LEU A N 1
ATOM 719 C CA . LEU A 1 90 ? 14.496 2.060 -7.381 1.00 98.38 90 LEU A CA 1
ATOM 720 C C . LEU A 1 90 ? 15.777 1.827 -6.569 1.00 98.38 90 LEU A C 1
ATOM 722 O O . LEU A 1 90 ? 16.497 0.867 -6.866 1.00 98.38 90 LEU A O 1
ATOM 726 N N . PRO A 1 91 ? 16.075 2.662 -5.554 1.00 98.06 91 PRO A N 1
ATOM 727 C CA . PRO A 1 91 ? 17.304 2.556 -4.777 1.00 98.06 91 PRO A CA 1
ATOM 728 C C . PRO A 1 91 ? 17.141 1.486 -3.691 1.00 98.06 91 PRO A C 1
ATOM 730 O O . PRO A 1 91 ? 16.782 1.767 -2.547 1.00 98.06 91 PRO A O 1
ATOM 733 N N . LEU A 1 92 ? 17.338 0.228 -4.081 1.00 98.00 92 LEU A N 1
ATOM 734 C CA . LEU A 1 92 ? 17.033 -0.933 -3.251 1.00 98.00 92 LEU A CA 1
ATOM 735 C C . LEU A 1 92 ? 18.260 -1.378 -2.454 1.00 98.00 92 LEU A C 1
ATOM 737 O O . LEU A 1 92 ? 19.232 -1.883 -3.017 1.00 98.00 92 LEU A O 1
ATOM 741 N N . TRP A 1 93 ? 18.181 -1.268 -1.133 1.00 97.44 93 TRP A N 1
ATOM 742 C CA . TRP A 1 93 ? 19.131 -1.877 -0.212 1.00 97.44 93 TRP A CA 1
ATOM 743 C C . TRP A 1 93 ? 18.608 -3.228 0.284 1.00 97.44 93 TRP A C 1
ATOM 745 O O . TRP A 1 93 ? 17.478 -3.325 0.765 1.00 97.44 93 TRP A O 1
ATOM 755 N N . GLU A 1 94 ? 19.436 -4.267 0.182 1.00 96.12 94 GLU A N 1
ATOM 756 C CA . GLU A 1 94 ? 19.199 -5.558 0.830 1.00 96.12 94 GLU A CA 1
ATOM 757 C C . GLU A 1 94 ? 19.999 -5.620 2.136 1.00 96.12 94 GLU A C 1
ATOM 759 O O . GLU A 1 94 ? 21.231 -5.568 2.127 1.00 96.12 94 GLU A O 1
ATOM 764 N N . ASP A 1 95 ? 19.288 -5.750 3.254 1.00 94.12 95 ASP A N 1
ATOM 765 C CA . ASP A 1 95 ? 19.875 -6.071 4.550 1.00 94.12 95 ASP A CA 1
ATOM 766 C C . ASP A 1 95 ? 19.813 -7.585 4.772 1.00 94.12 95 ASP A C 1
ATOM 768 O O . ASP A 1 95 ? 18.731 -8.173 4.896 1.00 94.12 95 ASP A O 1
ATOM 772 N N . ALA A 1 96 ? 20.986 -8.216 4.803 1.00 90.56 96 ALA A N 1
ATOM 773 C CA . ALA A 1 96 ? 21.152 -9.649 4.983 1.00 90.56 96 ALA A CA 1
ATOM 774 C C . ALA A 1 96 ? 21.801 -9.937 6.345 1.00 90.56 96 ALA A C 1
ATOM 776 O O . ALA A 1 96 ? 23.025 -9.977 6.482 1.00 90.56 96 ALA A O 1
ATOM 777 N N . ALA A 1 97 ? 20.974 -10.194 7.360 1.00 87.06 97 ALA A N 1
ATOM 778 C CA . ALA A 1 97 ? 21.421 -10.551 8.705 1.00 87.06 97 ALA A CA 1
ATOM 779 C C . ALA A 1 97 ? 20.935 -11.960 9.080 1.00 87.06 97 ALA A C 1
ATOM 781 O O . ALA A 1 97 ? 19.734 -12.194 9.194 1.00 87.06 97 ALA A O 1
ATOM 782 N N . PHE A 1 98 ? 21.858 -12.908 9.299 1.00 74.50 98 PHE A N 1
ATOM 783 C CA . PHE A 1 98 ? 21.570 -14.276 9.781 1.00 74.50 98 PHE A CA 1
ATOM 784 C C . PHE A 1 98 ? 20.340 -14.940 9.116 1.00 74.50 98 PHE A C 1
ATOM 786 O O . PHE A 1 98 ? 19.336 -15.213 9.774 1.00 74.50 98 PHE A O 1
ATOM 793 N N . PHE A 1 99 ? 20.413 -15.188 7.800 1.00 76.00 99 PHE A N 1
ATOM 794 C CA . PHE A 1 99 ? 19.335 -15.772 6.971 1.00 76.00 99 PHE A CA 1
ATOM 795 C C . PHE A 1 99 ? 18.026 -14.961 6.905 1.00 76.00 99 PHE A C 1
ATOM 797 O O . PHE A 1 99 ? 17.026 -15.437 6.361 1.00 76.00 99 PHE A O 1
ATOM 804 N N . ARG A 1 100 ? 18.009 -13.729 7.422 1.00 83.56 100 ARG A N 1
ATOM 805 C CA . ARG A 1 100 ? 16.906 -12.781 7.254 1.00 83.56 100 ARG A CA 1
ATOM 806 C C . ARG A 1 100 ? 17.304 -11.774 6.192 1.00 83.56 100 ARG A C 1
ATOM 808 O O . ARG A 1 100 ? 18.316 -11.099 6.331 1.00 83.56 100 ARG A O 1
ATOM 815 N N . PHE A 1 101 ? 16.478 -11.693 5.161 1.00 91.31 101 PHE A N 1
ATOM 816 C CA . PHE A 1 101 ? 16.615 -10.731 4.079 1.00 91.31 101 PHE A CA 1
ATOM 817 C C . PHE A 1 101 ? 15.490 -9.715 4.217 1.00 91.31 101 PHE A C 1
ATOM 819 O O . PHE A 1 101 ? 14.313 -10.103 4.172 1.00 91.31 101 PHE A O 1
ATOM 826 N N . ARG A 1 102 ? 15.852 -8.451 4.420 1.00 95.12 102 ARG A N 1
ATOM 827 C CA . ARG A 1 102 ? 14.937 -7.308 4.396 1.00 95.12 102 ARG A CA 1
ATOM 828 C C . ARG A 1 102 ? 15.336 -6.375 3.260 1.00 95.12 102 ARG A C 1
ATOM 830 O O . ARG A 1 102 ? 16.509 -6.294 2.907 1.00 95.12 102 ARG A O 1
ATOM 837 N N . TYR A 1 103 ? 14.350 -5.710 2.674 1.00 97.62 103 TYR A N 1
ATOM 838 C CA . TYR A 1 103 ? 14.543 -4.876 1.495 1.00 97.62 103 TYR A CA 1
ATOM 839 C C . TYR A 1 103 ? 14.025 -3.480 1.785 1.00 97.62 103 TYR A C 1
ATOM 841 O O . TYR A 1 103 ? 12.889 -3.322 2.221 1.00 97.62 103 TYR A O 1
ATOM 849 N N . TYR A 1 104 ? 14.844 -2.469 1.538 1.00 98.00 104 TYR A N 1
ATOM 850 C CA . TYR A 1 104 ? 14.520 -1.089 1.864 1.00 98.00 104 TYR A CA 1
ATOM 851 C C . TYR A 1 104 ? 14.761 -0.185 0.666 1.00 98.00 104 TYR A C 1
ATOM 853 O O . TYR A 1 104 ? 15.752 -0.343 -0.043 1.00 98.00 104 TYR A O 1
ATOM 861 N N . LEU A 1 105 ? 13.891 0.800 0.484 1.00 97.81 105 LEU A N 1
ATOM 862 C CA . LEU A 1 105 ? 14.179 1.954 -0.350 1.00 97.81 105 LEU A CA 1
ATOM 863 C C . LEU A 1 105 ? 15.075 2.900 0.454 1.00 97.81 105 LEU A C 1
ATOM 865 O O . LEU A 1 105 ? 14.641 3.513 1.430 1.00 97.81 105 LEU A O 1
ATOM 869 N N . ASP A 1 106 ? 16.348 2.983 0.085 1.00 96.88 106 ASP A N 1
ATOM 870 C CA . ASP A 1 106 ? 17.331 3.843 0.742 1.00 96.88 106 ASP A CA 1
ATOM 871 C C . ASP A 1 106 ? 17.932 4.798 -0.286 1.00 96.88 106 ASP A C 1
ATOM 873 O O . ASP A 1 106 ? 18.594 4.321 -1.197 1.00 96.88 106 ASP A O 1
ATOM 877 N N . PRO A 1 107 ? 17.783 6.127 -0.154 1.00 95.69 107 PRO A N 1
ATOM 878 C CA . PRO A 1 107 ? 18.320 7.086 -1.122 1.00 95.69 107 PRO A CA 1
ATOM 879 C C . PRO A 1 107 ? 19.825 6.963 -1.415 1.00 95.69 107 PRO A C 1
ATO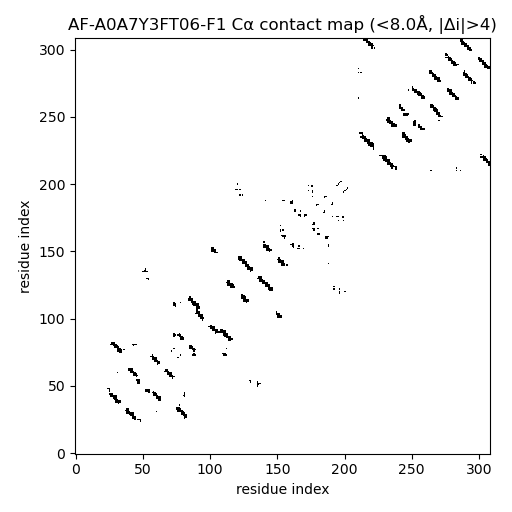M 881 O O . PRO A 1 107 ? 20.287 7.491 -2.423 1.00 95.69 107 PRO A O 1
ATOM 884 N N . ASN A 1 108 ? 20.593 6.302 -0.544 1.00 96.94 108 ASN A N 1
ATOM 885 C CA . ASN A 1 108 ? 22.029 6.081 -0.716 1.00 96.94 108 ASN A CA 1
ATOM 886 C C . ASN A 1 108 ? 22.369 4.720 -1.344 1.00 96.94 108 ASN A C 1
ATOM 888 O O . ASN A 1 108 ? 23.542 4.450 -1.606 1.00 96.94 108 ASN A O 1
ATOM 892 N N . ALA A 1 109 ? 21.383 3.846 -1.551 1.00 97.19 109 ALA A N 1
ATOM 893 C CA . ALA A 1 109 ? 21.579 2.563 -2.207 1.00 97.19 109 ALA A CA 1
ATOM 894 C C . ALA A 1 109 ? 21.735 2.717 -3.723 1.00 97.19 109 ALA A C 1
ATOM 896 O O . ALA A 1 109 ? 21.321 3.706 -4.330 1.00 97.19 109 ALA A O 1
ATOM 897 N N . GLU A 1 110 ? 22.327 1.705 -4.355 1.00 96.62 110 GLU A N 1
ATOM 898 C CA . GLU A 1 110 ? 22.378 1.654 -5.811 1.00 96.62 110 GLU A CA 1
ATOM 899 C C . GLU A 1 110 ? 20.968 1.440 -6.379 1.00 96.62 110 GLU A C 1
ATOM 901 O O . GLU A 1 110 ? 20.208 0.589 -5.912 1.00 96.62 110 GLU A O 1
ATOM 906 N N . ASN A 1 111 ? 20.628 2.198 -7.425 1.00 98.12 111 ASN A N 1
ATOM 907 C CA . ASN A 1 111 ? 19.399 1.955 -8.164 1.00 98.12 111 ASN A CA 1
ATOM 908 C C . ASN A 1 111 ? 19.456 0.596 -8.855 1.00 98.12 111 ASN A C 1
ATOM 910 O O . ASN A 1 111 ? 20.448 0.226 -9.486 1.00 98.12 111 ASN A O 1
ATOM 914 N N . VAL A 1 112 ? 18.334 -0.106 -8.825 1.00 98.06 112 VAL A N 1
ATOM 915 C CA . VAL A 1 112 ? 18.148 -1.362 -9.531 1.00 98.06 112 VAL A CA 1
ATOM 916 C C . VAL A 1 112 ? 16.853 -1.331 -10.328 1.00 98.06 112 VAL A C 1
ATOM 918 O O . VAL A 1 112 ? 15.906 -0.650 -9.948 1.00 98.06 112 VAL A O 1
ATOM 921 N N . PHE A 1 113 ? 16.796 -2.082 -11.427 1.00 98.38 113 PHE A N 1
ATOM 922 C CA . PHE A 1 113 ? 15.542 -2.271 -12.148 1.00 98.38 113 PHE A CA 1
ATOM 923 C C . PHE A 1 113 ? 14.684 -3.322 -11.440 1.00 98.38 113 PHE A C 1
ATOM 925 O O . PHE A 1 113 ? 15.117 -4.468 -11.285 1.00 98.38 113 PHE A O 1
ATOM 932 N N . LEU A 1 114 ? 13.474 -2.941 -11.038 1.00 98.56 114 LEU A N 1
ATOM 933 C CA . LEU A 1 114 ? 12.432 -3.849 -10.560 1.00 98.56 114 LEU A CA 1
ATOM 934 C C . LEU A 1 114 ? 11.308 -3.900 -11.581 1.00 98.56 114 LEU A C 1
ATOM 936 O O . LEU A 1 114 ? 10.894 -2.861 -12.092 1.00 98.56 114 LEU A O 1
ATOM 940 N N . ARG A 1 115 ? 10.807 -5.098 -11.885 1.00 98.69 115 ARG A N 1
ATOM 941 C CA . ARG A 1 115 ? 9.662 -5.241 -12.782 1.00 98.69 115 ARG A CA 1
ATOM 942 C C . ARG A 1 115 ? 8.398 -4.863 -12.026 1.00 98.69 115 ARG A C 1
ATOM 944 O O . ARG A 1 115 ? 8.106 -5.494 -11.018 1.00 98.69 115 ARG A O 1
ATOM 951 N N . LEU A 1 116 ? 7.640 -3.896 -12.524 1.00 98.56 116 LEU A N 1
ATOM 952 C CA . LEU A 1 116 ? 6.328 -3.547 -11.990 1.00 98.56 116 LEU A CA 1
ATOM 953 C C . LEU A 1 116 ? 5.276 -4.511 -12.557 1.00 98.56 116 LEU A C 1
ATOM 955 O O . LEU A 1 116 ? 5.133 -4.623 -13.777 1.00 98.56 116 LEU A O 1
ATOM 959 N N . VAL A 1 117 ? 4.575 -5.226 -11.675 1.00 98.50 117 VAL A N 1
ATOM 960 C CA . VAL A 1 117 ? 3.479 -6.143 -12.030 1.00 98.50 117 VAL A CA 1
ATOM 961 C C . VAL A 1 117 ? 2.144 -5.415 -11.968 1.00 98.50 117 VAL A C 1
ATOM 963 O O . VAL A 1 117 ? 1.438 -5.389 -12.972 1.00 98.50 117 VAL A O 1
ATOM 966 N N . SER A 1 118 ? 1.841 -4.794 -10.825 1.00 97.62 118 SER A N 1
ATOM 967 C CA . SER A 1 118 ? 0.673 -3.927 -10.642 1.00 97.62 118 SER A CA 1
ATOM 968 C C . SER A 1 118 ? 0.966 -2.798 -9.658 1.00 97.62 118 SER A C 1
ATOM 970 O O . SER A 1 118 ? 1.876 -2.899 -8.829 1.00 97.62 118 SER A O 1
ATOM 972 N N . ARG A 1 119 ? 0.196 -1.717 -9.763 1.00 95.88 119 ARG A N 1
ATOM 973 C CA . ARG A 1 119 ? 0.168 -0.601 -8.816 1.00 95.88 119 ARG A CA 1
ATOM 974 C C . ARG A 1 119 ? -1.250 -0.059 -8.771 1.00 95.88 119 ARG A C 1
ATOM 976 O O . ARG A 1 119 ? -1.694 0.541 -9.745 1.00 95.88 119 ARG A O 1
ATOM 983 N N . ASP A 1 120 ? -1.880 -0.199 -7.616 1.00 92.25 120 ASP A N 1
ATOM 984 C CA . ASP A 1 120 ? -3.251 0.213 -7.366 1.00 92.25 120 ASP A CA 1
ATOM 985 C C . ASP A 1 120 ? -3.332 0.798 -5.953 1.00 92.25 120 ASP A C 1
ATOM 987 O O . ASP A 1 120 ? -2.935 0.175 -4.964 1.00 92.25 120 ASP A O 1
ATOM 991 N N . GLY A 1 121 ? -3.791 2.048 -5.867 1.00 89.12 121 GLY A N 1
ATOM 992 C CA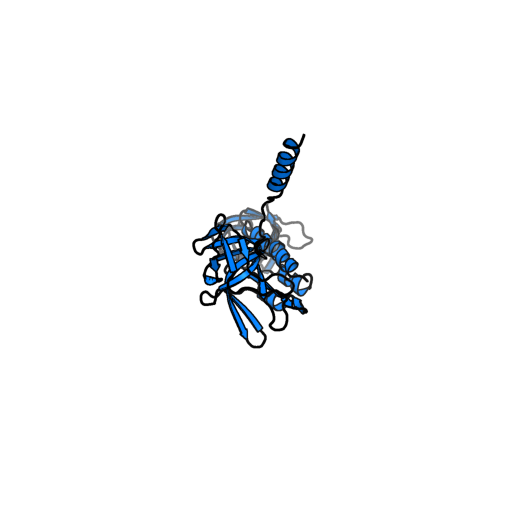 . GLY A 1 121 ? -3.730 2.821 -4.628 1.00 89.12 121 GLY A CA 1
ATOM 993 C C . GLY A 1 121 ? -2.297 2.890 -4.063 1.00 89.12 121 GLY A C 1
ATOM 994 O O . GLY A 1 121 ? -1.351 3.070 -4.835 1.00 89.12 121 GLY A O 1
ATOM 995 N N . PRO A 1 122 ? -2.111 2.739 -2.739 1.00 92.94 122 PRO A N 1
ATOM 996 C CA . PRO A 1 122 ? -0.800 2.786 -2.107 1.00 92.94 122 PRO A CA 1
ATOM 997 C C . PRO A 1 122 ? 0.012 1.495 -2.278 1.00 92.94 122 PRO A C 1
ATOM 999 O O . PRO A 1 122 ? 1.171 1.487 -1.884 1.00 92.94 122 PRO A O 1
ATOM 1002 N N . LEU A 1 123 ? -0.538 0.394 -2.814 1.00 97.06 123 LEU A N 1
ATOM 1003 C CA . LEU A 1 123 ? 0.185 -0.880 -2.890 1.00 97.06 123 LEU A CA 1
ATOM 1004 C C . LEU A 1 123 ? 0.754 -1.130 -4.292 1.00 97.06 123 LEU A C 1
ATOM 1006 O O . LEU A 1 123 ? 0.032 -1.294 -5.278 1.00 97.06 123 LEU A O 1
ATOM 1010 N N . SER A 1 124 ? 2.078 -1.244 -4.368 1.00 98.38 124 SER A N 1
ATOM 1011 C CA . SER A 1 124 ? 2.796 -1.664 -5.574 1.00 98.38 124 SER A CA 1
ATOM 1012 C C . SER A 1 124 ? 3.312 -3.099 -5.441 1.00 98.38 124 SER A C 1
ATOM 1014 O O . SER A 1 124 ? 3.910 -3.464 -4.426 1.00 98.38 124 SER A O 1
ATOM 1016 N N . PHE A 1 125 ? 3.125 -3.900 -6.491 1.00 98.62 125 PHE A N 1
ATOM 1017 C CA . PHE A 1 125 ? 3.648 -5.258 -6.626 1.00 98.62 125 PHE A CA 1
ATOM 1018 C C . PHE A 1 125 ? 4.773 -5.292 -7.663 1.00 98.62 125 PHE A C 1
ATOM 1020 O O . PHE A 1 125 ? 4.554 -5.067 -8.855 1.00 98.62 125 PHE A O 1
ATOM 1027 N N . TYR A 1 126 ? 5.982 -5.620 -7.204 1.00 98.81 126 TYR A N 1
ATOM 1028 C CA . TYR A 1 126 ? 7.168 -5.785 -8.033 1.00 98.81 126 TYR A CA 1
ATOM 1029 C C . TYR A 1 126 ? 7.691 -7.222 -8.054 1.00 98.81 126 TYR A C 1
ATOM 1031 O O . TYR A 1 126 ? 7.526 -7.977 -7.096 1.00 98.81 126 TYR A O 1
ATOM 1039 N N . LEU A 1 127 ? 8.437 -7.559 -9.108 1.00 98.50 127 LEU A N 1
ATOM 1040 C CA . LEU A 1 127 ? 9.338 -8.711 -9.138 1.00 98.50 127 LEU A CA 1
ATOM 1041 C C . LEU A 1 127 ? 10.789 -8.237 -9.166 1.00 98.50 127 LEU A C 1
ATOM 1043 O O . LEU A 1 127 ? 11.186 -7.415 -10.001 1.00 98.50 127 LEU A O 1
ATOM 1047 N N . ARG A 1 128 ? 11.603 -8.818 -8.284 1.00 97.38 128 ARG A N 1
ATOM 1048 C CA . ARG A 1 128 ? 13.060 -8.742 -8.358 1.00 97.38 128 ARG A CA 1
ATOM 1049 C C . ARG A 1 128 ? 13.560 -9.904 -9.203 1.00 97.38 128 ARG A C 1
ATOM 1051 O O . ARG A 1 128 ? 13.632 -11.020 -8.703 1.00 97.38 128 ARG A O 1
ATOM 1058 N N . GLU A 1 129 ? 13.879 -9.642 -10.467 1.00 96.06 129 GLU A N 1
ATOM 1059 C CA . GLU A 1 129 ? 14.456 -10.641 -11.376 1.00 96.06 129 GLU A CA 1
ATOM 1060 C C . GLU A 1 129 ? 15.965 -10.804 -11.113 1.00 96.06 129 GLU A C 1
ATOM 1062 O O . GLU A 1 129 ? 16.672 -9.819 -10.879 1.00 96.06 129 GLU A O 1
ATOM 1067 N N . PHE A 1 130 ? 16.461 -12.040 -11.154 1.00 92.69 130 PHE A N 1
ATOM 1068 C CA . PHE A 1 130 ? 17.884 -12.379 -11.068 1.00 92.69 130 PHE A CA 1
ATOM 1069 C C . PHE A 1 130 ? 18.192 -13.672 -11.854 1.00 92.69 130 PHE A C 1
ATOM 1071 O O . PHE A 1 130 ? 17.285 -14.360 -12.315 1.00 92.69 130 PHE A O 1
ATOM 1078 N N . ILE A 1 131 ? 19.473 -13.966 -12.069 1.00 89.69 131 ILE A N 1
ATOM 1079 C CA . ILE A 1 131 ? 19.965 -15.214 -12.680 1.00 89.69 131 ILE A CA 1
ATOM 1080 C C . ILE A 1 131 ? 20.966 -15.811 -11.695 1.00 89.69 131 ILE A C 1
ATOM 1082 O O . ILE A 1 131 ? 21.750 -15.062 -11.105 1.00 89.69 131 ILE A O 1
ATOM 1086 N N . HIS A 1 132 ? 20.914 -17.122 -11.478 1.00 84.44 132 HIS A N 1
ATOM 1087 C CA . HIS A 1 132 ? 21.890 -17.805 -10.634 1.00 84.44 132 HIS A CA 1
ATOM 1088 C C . HIS A 1 132 ? 23.163 -18.118 -11.423 1.00 84.44 132 HIS A C 1
ATOM 1090 O O . HIS A 1 132 ? 23.104 -18.393 -12.613 1.00 84.44 132 HIS A O 1
ATOM 1096 N N . ASP A 1 133 ? 24.318 -18.152 -10.760 1.00 77.81 133 ASP A N 1
ATOM 1097 C CA . ASP A 1 133 ? 25.598 -18.444 -11.429 1.00 77.81 133 ASP A CA 1
ATOM 1098 C C . ASP A 1 133 ? 25.661 -19.854 -12.059 1.00 77.81 133 ASP A C 1
ATOM 1100 O O . ASP A 1 133 ? 26.536 -20.130 -12.880 1.00 77.81 133 ASP A O 1
ATOM 1104 N N . ASP A 1 134 ? 24.758 -20.757 -11.668 1.00 79.38 134 ASP A N 1
ATOM 1105 C CA . ASP A 1 134 ? 24.697 -22.154 -12.100 1.00 79.38 134 ASP A CA 1
ATOM 1106 C C . ASP A 1 134 ? 23.568 -22.459 -13.102 1.00 79.38 134 ASP A C 1
ATOM 1108 O O . ASP A 1 134 ? 23.435 -23.609 -13.535 1.00 79.38 134 ASP A O 1
ATOM 1112 N N . ASN A 1 135 ? 22.769 -21.461 -13.503 1.00 79.25 135 ASN A N 1
ATOM 1113 C CA . ASN A 1 135 ? 21.748 -21.621 -14.533 1.00 79.25 135 ASN A CA 1
ATOM 1114 C C . ASN A 1 135 ? 21.561 -20.361 -15.389 1.00 79.25 135 ASN A C 1
ATOM 1116 O O . ASN A 1 135 ? 21.802 -19.248 -14.957 1.00 79.25 135 ASN A O 1
ATOM 1120 N N . ASP A 1 136 ? 21.094 -20.536 -16.624 1.00 79.06 136 ASP A N 1
ATOM 1121 C CA . ASP A 1 136 ? 20.861 -19.422 -17.554 1.00 79.06 136 ASP A CA 1
ATOM 1122 C C . ASP A 1 136 ? 19.373 -19.019 -17.623 1.00 79.06 136 ASP A C 1
ATOM 1124 O O . ASP A 1 136 ? 18.900 -18.490 -18.639 1.00 79.06 136 ASP A O 1
ATOM 1128 N N . PHE A 1 137 ? 18.608 -19.322 -16.567 1.00 85.38 137 PHE A N 1
ATOM 1129 C CA . PHE A 1 137 ? 17.185 -19.010 -16.478 1.00 85.38 137 PHE A CA 1
ATOM 1130 C C . PHE A 1 137 ? 16.963 -17.797 -15.578 1.00 85.38 137 PHE A C 1
ATOM 1132 O O . PHE A 1 137 ? 17.614 -17.618 -14.553 1.00 85.38 137 PHE A O 1
ATOM 1139 N N . VAL A 1 138 ? 16.010 -16.952 -15.968 1.00 89.31 138 VAL A N 1
ATOM 1140 C CA . VAL A 1 138 ? 15.595 -15.822 -15.136 1.00 89.31 138 VAL A CA 1
ATOM 1141 C C . VAL A 1 138 ? 14.686 -16.340 -14.034 1.00 89.31 138 VAL A C 1
ATOM 1143 O O . VAL A 1 138 ? 13.586 -16.814 -14.318 1.00 89.31 138 VAL A O 1
ATOM 1146 N N . ASP A 1 139 ? 15.130 -16.200 -12.793 1.00 92.62 139 ASP A N 1
ATOM 1147 C CA . ASP A 1 139 ? 14.308 -16.397 -11.606 1.00 92.62 139 ASP A CA 1
ATOM 1148 C C . ASP A 1 139 ? 13.886 -15.034 -11.037 1.00 92.62 139 ASP A C 1
ATOM 1150 O O . ASP A 1 139 ? 14.359 -13.972 -11.459 1.00 92.62 139 ASP A O 1
ATOM 1154 N N . ASN A 1 140 ? 12.928 -15.032 -10.118 1.00 95.81 140 ASN A N 1
ATOM 1155 C CA . ASN A 1 140 ? 12.471 -13.823 -9.465 1.00 95.81 140 ASN A CA 1
ATOM 1156 C C . ASN A 1 140 ? 11.874 -14.085 -8.083 1.00 95.81 140 ASN A C 1
ATOM 1158 O O . ASN A 1 140 ? 11.468 -15.193 -7.745 1.00 95.81 140 ASN A O 1
ATOM 1162 N N . PHE A 1 141 ? 11.778 -13.028 -7.280 1.00 97.12 141 PHE A N 1
ATOM 1163 C CA . PHE A 1 141 ? 10.920 -13.048 -6.101 1.00 97.12 141 PHE A CA 1
ATOM 1164 C C . PHE A 1 141 ? 10.025 -11.805 -6.018 1.00 97.12 141 PHE A C 1
ATOM 1166 O O . PHE A 1 141 ? 10.442 -10.710 -6.410 1.00 97.12 141 PHE A O 1
ATOM 1173 N N . PRO A 1 142 ? 8.804 -11.965 -5.483 1.00 98.50 142 PRO A N 1
ATOM 1174 C CA . PRO A 1 142 ? 7.835 -10.891 -5.328 1.00 98.50 142 PRO A CA 1
ATOM 1175 C C . PRO A 1 142 ? 8.181 -9.964 -4.160 1.00 98.50 142 PRO A C 1
ATOM 1177 O O . PRO A 1 142 ? 8.532 -10.422 -3.065 1.00 98.50 142 PRO A O 1
ATOM 1180 N N . LEU A 1 143 ? 8.017 -8.665 -4.392 1.00 98.69 143 LEU A N 1
ATOM 1181 C CA . LEU A 1 143 ? 8.123 -7.592 -3.412 1.00 98.69 143 LEU A CA 1
ATOM 1182 C C . LEU A 1 143 ? 6.835 -6.768 -3.423 1.00 98.69 143 LEU A C 1
ATOM 1184 O O . LEU A 1 143 ? 6.411 -6.297 -4.477 1.00 98.69 143 LEU A O 1
ATOM 1188 N N . PHE A 1 144 ? 6.253 -6.554 -2.250 1.00 98.69 144 PHE A N 1
ATOM 1189 C CA . PHE A 1 144 ? 5.206 -5.557 -2.055 1.00 98.69 144 PHE A CA 1
ATOM 1190 C C . PHE A 1 144 ? 5.777 -4.304 -1.414 1.00 98.69 144 PHE A C 1
ATOM 1192 O O . PHE A 1 144 ? 6.673 -4.382 -0.574 1.00 98.69 144 PHE A O 1
ATOM 1199 N N . HIS A 1 145 ? 5.249 -3.156 -1.816 1.00 98.50 145 HIS A N 1
ATOM 1200 C CA . HIS A 1 145 ? 5.634 -1.861 -1.278 1.00 98.50 145 HIS A CA 1
ATOM 1201 C C . HIS A 1 145 ? 4.402 -0.990 -1.075 1.00 98.50 145 HIS A C 1
ATOM 1203 O O . HIS A 1 145 ? 3.659 -0.751 -2.028 1.00 98.50 145 HIS A O 1
ATOM 1209 N N . LEU A 1 146 ? 4.201 -0.548 0.163 1.00 96.19 146 LEU A N 1
ATOM 1210 C CA . LEU A 1 146 ? 3.227 0.471 0.522 1.00 96.19 146 LEU A CA 1
ATOM 1211 C C . LEU A 1 146 ? 3.826 1.864 0.317 1.00 96.19 146 LEU A C 1
ATOM 1213 O O . LEU A 1 146 ? 4.952 2.142 0.730 1.00 96.19 146 LEU A O 1
ATOM 1217 N N . GLU A 1 147 ? 3.069 2.751 -0.316 1.00 92.00 147 GLU A N 1
ATOM 1218 C CA . GLU A 1 147 ? 3.453 4.141 -0.517 1.00 92.00 147 GLU A CA 1
ATOM 1219 C C . GLU A 1 147 ? 3.757 4.819 0.827 1.00 92.00 147 GLU A C 1
ATOM 1221 O O . GLU A 1 147 ? 3.014 4.686 1.796 1.00 92.00 147 GLU A O 1
ATOM 1226 N N . GLY A 1 148 ? 4.878 5.540 0.890 1.00 90.94 148 GLY A N 1
ATOM 1227 C CA . GLY A 1 148 ? 5.364 6.180 2.115 1.00 90.94 148 GLY A CA 1
ATOM 1228 C C . GLY A 1 148 ? 6.201 5.273 3.021 1.00 90.94 148 GLY A C 1
ATOM 1229 O O . GLY A 1 148 ? 6.996 5.791 3.807 1.00 90.94 148 GLY A O 1
ATOM 1230 N N . GLU A 1 149 ? 6.118 3.949 2.872 1.00 94.56 149 GLU A N 1
ATOM 1231 C CA . GLU A 1 149 ? 6.938 3.023 3.651 1.00 94.56 149 GLU A CA 1
ATOM 1232 C C . GLU A 1 149 ? 8.361 2.919 3.107 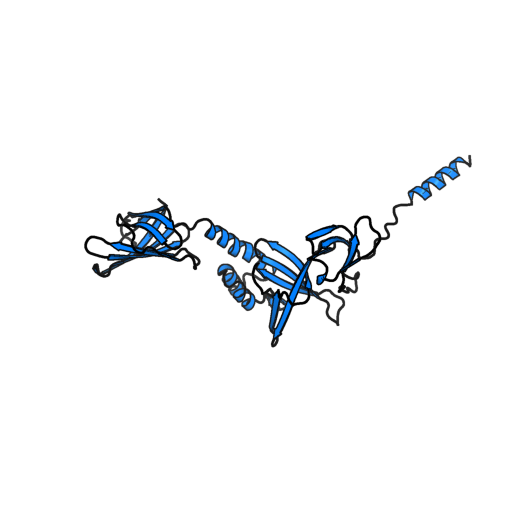1.00 94.56 149 GLU A C 1
ATOM 1234 O O . GLU A 1 149 ? 8.610 2.927 1.898 1.00 94.56 149 GLU A O 1
ATOM 1239 N N . ARG A 1 150 ? 9.327 2.769 4.019 1.00 96.69 150 ARG A N 1
ATOM 1240 C CA . ARG A 1 150 ? 10.726 2.529 3.637 1.00 96.69 150 ARG A CA 1
ATOM 1241 C C . ARG A 1 150 ? 10.957 1.079 3.216 1.00 96.69 150 ARG A C 1
ATOM 1243 O O . ARG A 1 150 ? 11.828 0.813 2.395 1.00 96.69 150 ARG A O 1
ATOM 1250 N N . GLU A 1 151 ? 10.240 0.131 3.810 1.00 97.56 151 GLU A N 1
ATOM 1251 C CA . GLU A 1 151 ? 10.445 -1.297 3.563 1.00 97.56 151 GLU A CA 1
ATOM 1252 C C . GLU A 1 151 ? 9.609 -1.808 2.384 1.00 97.56 151 GLU A C 1
ATOM 1254 O O . GLU A 1 151 ? 8.421 -1.508 2.262 1.00 97.56 151 GLU A O 1
ATOM 1259 N N . MET A 1 152 ? 10.224 -2.661 1.565 1.00 98.50 152 MET A N 1
ATOM 1260 C CA . MET A 1 152 ? 9.541 -3.533 0.616 1.00 98.50 152 MET A CA 1
ATOM 1261 C C . MET A 1 152 ? 9.516 -4.956 1.184 1.00 98.50 152 MET A C 1
ATOM 1263 O O . MET A 1 152 ? 10.563 -5.562 1.431 1.00 98.50 152 MET A O 1
ATOM 1267 N N . VAL A 1 153 ? 8.336 -5.535 1.393 1.00 98.12 153 VAL A N 1
ATOM 1268 C CA . VAL A 1 153 ? 8.240 -6.889 1.944 1.00 98.12 153 VAL A CA 1
ATOM 1269 C C . VAL A 1 153 ? 8.392 -7.934 0.846 1.00 98.12 153 VAL A C 1
ATOM 1271 O O . VAL A 1 153 ? 7.651 -7.955 -0.134 1.00 98.12 153 VAL A O 1
ATOM 1274 N N . ARG A 1 154 ? 9.333 -8.867 1.025 1.00 97.56 154 ARG A N 1
ATOM 1275 C CA . ARG A 1 154 ? 9.391 -10.074 0.192 1.00 97.56 154 ARG A CA 1
ATOM 1276 C C . ARG A 1 154 ? 8.220 -10.989 0.538 1.00 97.56 154 ARG A C 1
ATOM 1278 O O . ARG A 1 154 ? 8.128 -11.455 1.673 1.00 97.56 154 ARG A O 1
ATOM 1285 N N . VAL A 1 155 ? 7.377 -11.291 -0.448 1.00 97.94 155 VAL A N 1
ATOM 1286 C CA . VAL A 1 155 ? 6.089 -11.972 -0.220 1.00 97.94 155 VAL A CA 1
ATOM 1287 C C . VAL A 1 155 ? 6.255 -13.481 -0.023 1.00 97.94 155 VAL A C 1
ATOM 1289 O O . VAL A 1 155 ? 5.561 -14.080 0.797 1.00 97.94 155 VAL A O 1
ATOM 1292 N N . THR A 1 156 ? 7.222 -14.108 -0.702 1.00 96.69 156 THR A N 1
ATOM 1293 C CA . THR A 1 156 ? 7.436 -15.567 -0.663 1.00 96.69 156 THR A CA 1
ATOM 1294 C C . THR A 1 156 ? 8.811 -15.968 -0.134 1.00 96.69 156 THR A C 1
ATOM 1296 O O . THR A 1 156 ? 9.778 -15.202 -0.132 1.00 96.69 156 THR A O 1
ATOM 1299 N N . GLN A 1 157 ? 8.917 -17.219 0.303 1.00 92.12 157 GLN A N 1
ATOM 1300 C CA . GLN A 1 157 ? 10.161 -17.903 0.667 1.00 92.12 157 GLN A CA 1
ATOM 1301 C C . GLN A 1 157 ? 10.507 -18.989 -0.367 1.00 92.12 157 GLN A C 1
ATOM 1303 O O . GLN A 1 157 ? 10.881 -20.107 -0.021 1.00 92.12 157 GLN A O 1
ATOM 1308 N N . GLY A 1 158 ? 10.347 -18.657 -1.654 1.00 87.56 158 GLY A N 1
ATOM 1309 C CA . GLY A 1 158 ? 10.548 -19.602 -2.753 1.00 87.56 158 GLY A CA 1
ATOM 1310 C C . GLY A 1 158 ? 9.510 -20.723 -2.707 1.00 87.56 158 GLY A C 1
ATOM 1311 O O . GLY A 1 158 ? 8.327 -20.464 -2.491 1.00 87.56 158 GLY A O 1
ATOM 1312 N N . MET A 1 159 ? 9.958 -21.972 -2.839 1.00 86.88 159 MET A N 1
ATOM 1313 C CA . MET A 1 159 ? 9.080 -23.151 -2.874 1.00 86.88 159 MET A CA 1
ATOM 1314 C C . MET A 1 159 ? 8.249 -23.384 -1.598 1.00 86.88 159 MET A C 1
ATOM 1316 O O . MET A 1 159 ? 7.299 -24.159 -1.622 1.00 86.88 159 MET A O 1
ATOM 1320 N N . PHE A 1 160 ? 8.580 -22.720 -0.485 1.00 90.50 160 PHE A N 1
ATOM 1321 C CA . PHE A 1 160 ? 7.832 -22.818 0.775 1.00 90.50 160 PHE A CA 1
ATOM 1322 C C . PHE A 1 160 ? 6.629 -21.850 0.852 1.00 90.50 160 PHE A C 1
ATOM 1324 O O . PHE A 1 160 ? 6.015 -21.704 1.914 1.00 90.50 160 PHE A O 1
ATOM 1331 N N . GLY A 1 161 ? 6.293 -21.175 -0.253 1.00 95.12 161 GLY A N 1
ATOM 1332 C CA . GLY A 1 161 ? 5.112 -20.319 -0.387 1.00 95.12 161 GLY A CA 1
ATOM 1333 C C . GLY A 1 161 ? 5.232 -18.972 0.332 1.00 95.12 161 GLY A C 1
ATOM 1334 O O . GLY A 1 161 ? 6.326 -18.420 0.481 1.00 95.12 161 GLY A O 1
ATOM 1335 N N . LEU A 1 162 ? 4.092 -18.424 0.765 1.00 97.88 162 LEU A N 1
ATOM 1336 C CA . LEU A 1 162 ? 3.992 -17.109 1.411 1.00 97.88 162 LEU A CA 1
ATOM 1337 C C . LEU A 1 162 ? 4.757 -17.025 2.743 1.00 97.88 162 LEU A C 1
ATOM 1339 O O . LEU A 1 162 ? 4.639 -17.901 3.606 1.00 97.88 162 LEU A O 1
ATOM 1343 N N . LYS A 1 163 ? 5.450 -15.903 2.969 1.00 97.12 163 LYS A N 1
ATOM 1344 C CA . LYS A 1 163 ? 6.057 -15.529 4.258 1.00 97.12 163 LYS A CA 1
ATOM 1345 C C . LYS A 1 163 ? 5.005 -14.953 5.214 1.00 97.12 163 LYS A C 1
ATOM 1347 O O . LYS A 1 163 ? 5.078 -13.789 5.596 1.00 97.12 163 LYS A O 1
ATOM 1352 N N . ARG A 1 164 ? 4.025 -15.770 5.610 1.00 97.44 164 ARG A N 1
ATOM 1353 C CA . ARG A 1 164 ? 2.828 -15.339 6.365 1.00 97.44 164 ARG A CA 1
ATOM 1354 C C . ARG A 1 164 ? 3.135 -14.479 7.591 1.00 97.44 164 ARG A C 1
ATOM 1356 O O . ARG A 1 164 ? 2.602 -13.385 7.682 1.00 97.44 164 ARG A O 1
ATOM 1363 N N . GLU A 1 165 ? 4.039 -14.904 8.475 1.00 95.94 165 GLU A N 1
ATOM 1364 C CA . GLU A 1 165 ? 4.394 -14.102 9.662 1.00 95.94 165 GLU A CA 1
ATOM 1365 C C . GLU A 1 165 ? 4.962 -12.725 9.296 1.00 95.94 165 GLU A C 1
ATOM 1367 O O . GLU A 1 165 ? 4.588 -11.721 9.894 1.00 95.94 165 GLU A O 1
ATOM 1372 N N . ARG A 1 166 ? 5.803 -12.652 8.255 1.00 96.19 166 ARG A N 1
ATOM 1373 C CA . ARG A 1 166 ? 6.352 -11.374 7.788 1.00 96.19 166 ARG A CA 1
ATOM 1374 C C . ARG A 1 166 ? 5.270 -10.495 7.164 1.00 96.19 166 ARG A C 1
ATOM 1376 O O . ARG A 1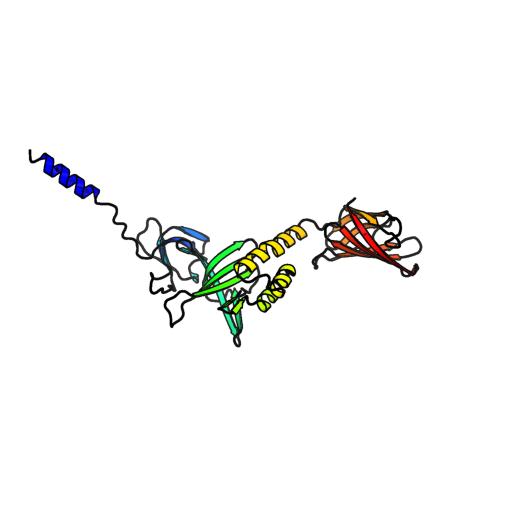 166 ? 5.305 -9.289 7.379 1.00 96.19 166 ARG A O 1
ATOM 1383 N N . LEU A 1 167 ? 4.342 -11.080 6.407 1.00 98.06 167 LEU A N 1
ATOM 1384 C CA . LEU A 1 167 ? 3.227 -10.355 5.796 1.00 98.06 167 LEU A CA 1
ATOM 1385 C C . LEU A 1 167 ? 2.269 -9.803 6.857 1.00 98.06 167 LEU A C 1
ATOM 1387 O O . LEU A 1 167 ? 1.868 -8.654 6.740 1.00 98.06 167 LEU A O 1
ATOM 1391 N N . LYS A 1 168 ? 1.981 -10.559 7.925 1.00 96.81 168 LYS A N 1
ATOM 1392 C CA . LYS A 1 168 ? 1.188 -10.066 9.064 1.00 96.81 168 LYS A CA 1
ATOM 1393 C C . LYS A 1 168 ? 1.856 -8.880 9.765 1.00 96.81 168 LYS A C 1
ATOM 1395 O O . LYS A 1 168 ? 1.181 -7.911 10.074 1.00 96.81 168 LYS A O 1
ATOM 1400 N N . GLU A 1 169 ? 3.175 -8.933 9.980 1.00 95.19 169 GLU A N 1
ATOM 1401 C CA . GLU A 1 169 ? 3.942 -7.799 10.532 1.00 95.19 169 GLU A CA 1
ATOM 1402 C C . GLU A 1 169 ? 3.906 -6.584 9.590 1.00 95.19 169 GLU A C 1
ATOM 1404 O O . GLU A 1 169 ? 3.787 -5.458 10.055 1.00 95.19 169 GLU A O 1
ATOM 1409 N N . TYR A 1 170 ? 4.021 -6.796 8.275 1.00 96.69 170 TYR A N 1
ATOM 1410 C CA . TYR A 1 170 ? 4.051 -5.706 7.293 1.00 96.69 170 TYR A CA 1
ATOM 1411 C C . TYR A 1 170 ? 2.687 -5.030 7.108 1.00 96.69 170 TYR A C 1
ATOM 1413 O O . TYR A 1 170 ? 2.613 -3.813 7.019 1.00 96.69 170 TYR A O 1
ATOM 1421 N N . PHE A 1 171 ? 1.607 -5.811 7.092 1.00 95.75 171 PHE A N 1
ATOM 1422 C CA . PHE A 1 171 ? 0.232 -5.324 6.966 1.00 95.75 171 PHE A CA 1
ATOM 1423 C C . PHE A 1 171 ? -0.477 -5.249 8.325 1.00 95.75 171 PHE A C 1
ATOM 1425 O O . PHE A 1 171 ? -1.664 -5.563 8.424 1.00 95.75 171 PHE A O 1
ATOM 1432 N N . GLY A 1 172 ? 0.252 -4.845 9.371 1.00 90.38 172 GLY A N 1
ATOM 1433 C CA . GLY A 1 172 ? -0.222 -4.817 10.761 1.00 90.38 172 GLY A CA 1
ATOM 1434 C C . GLY A 1 172 ? -1.542 -4.064 10.969 1.00 90.38 172 GLY A C 1
ATOM 1435 O O . GLY A 1 172 ? -2.325 -4.420 11.849 1.00 90.38 172 GLY A O 1
ATOM 1436 N N . ASP A 1 173 ? -1.816 -3.080 10.113 1.00 85.44 173 ASP A N 1
ATOM 1437 C CA . ASP A 1 173 ? -3.004 -2.227 10.184 1.00 85.44 173 ASP A CA 1
ATOM 1438 C C . ASP A 1 173 ? -4.243 -2.822 9.490 1.00 85.44 173 ASP A C 1
ATOM 1440 O O . ASP A 1 173 ? -5.326 -2.248 9.575 1.00 85.44 173 ASP A O 1
ATOM 1444 N N . CYS A 1 174 ? -4.130 -3.980 8.826 1.00 89.94 174 CYS A N 1
ATOM 1445 C CA . CYS A 1 174 ? -5.268 -4.653 8.199 1.00 89.94 174 CYS A CA 1
ATOM 1446 C C . CYS A 1 174 ? -5.599 -5.990 8.872 1.00 89.94 174 CYS A C 1
ATOM 1448 O O . CYS A 1 174 ? -5.126 -7.056 8.465 1.00 89.94 174 CYS A O 1
ATOM 1450 N N . ARG A 1 175 ? -6.489 -5.955 9.874 1.00 87.56 175 ARG A N 1
ATOM 1451 C CA . ARG A 1 175 ? -6.914 -7.164 10.605 1.00 87.56 175 ARG A CA 1
ATOM 1452 C C . ARG A 1 175 ? -7.556 -8.227 9.719 1.00 87.56 175 ARG A C 1
ATOM 1454 O O . ARG A 1 175 ? -7.319 -9.409 9.951 1.00 87.56 175 ARG A O 1
ATOM 1461 N N . ALA A 1 176 ? -8.321 -7.829 8.701 1.00 92.75 176 ALA A N 1
ATOM 1462 C CA . ALA A 1 176 ? -8.934 -8.771 7.763 1.00 92.75 176 ALA A CA 1
ATOM 1463 C C . ALA A 1 176 ? -7.871 -9.600 7.025 1.00 92.75 176 ALA A C 1
ATOM 1465 O O . ALA A 1 176 ? -7.967 -10.825 6.964 1.00 92.75 176 ALA A O 1
ATOM 1466 N N . LEU A 1 177 ? -6.814 -8.945 6.531 1.00 96.06 177 LEU A N 1
ATOM 1467 C CA . LEU A 1 177 ? -5.717 -9.626 5.847 1.00 96.06 177 LEU A CA 1
ATOM 1468 C C . LEU A 1 177 ? -4.909 -10.499 6.812 1.0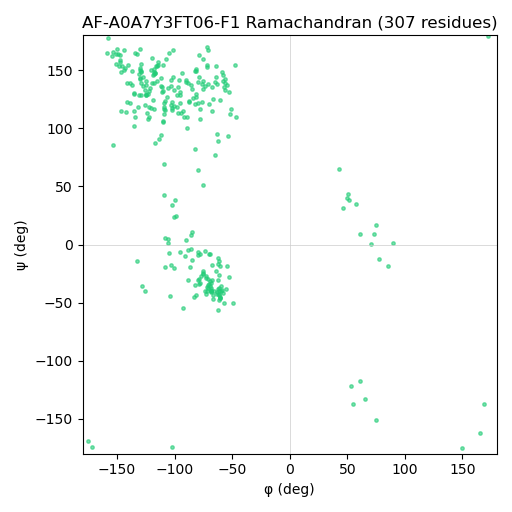0 96.06 177 LEU A C 1
ATOM 1470 O O . LEU A 1 177 ? -4.540 -11.620 6.467 1.00 96.06 177 LEU A O 1
ATOM 1474 N N . ILE A 1 178 ? -4.671 -10.020 8.036 1.00 95.31 178 ILE A N 1
ATOM 1475 C CA . ILE A 1 178 ? -4.025 -10.814 9.087 1.00 95.31 178 ILE A CA 1
ATOM 1476 C C . ILE A 1 178 ? -4.812 -12.105 9.337 1.00 95.31 178 ILE A C 1
ATOM 1478 O O . ILE A 1 178 ? -4.224 -13.185 9.283 1.00 95.31 178 ILE A O 1
ATOM 1482 N N . ALA A 1 179 ? -6.130 -12.014 9.530 1.00 93.69 179 ALA A N 1
ATOM 1483 C CA . ALA A 1 179 ? -6.989 -13.173 9.757 1.00 93.69 179 ALA A CA 1
ATOM 1484 C C . ALA A 1 179 ? -6.954 -14.156 8.573 1.00 93.69 179 ALA A C 1
ATOM 1486 O O . ALA A 1 179 ? -6.750 -15.355 8.775 1.00 93.69 179 ALA A O 1
ATOM 1487 N N . ALA A 1 180 ? -7.052 -13.658 7.336 1.00 97.44 180 ALA A N 1
ATOM 1488 C CA . ALA A 1 180 ? -6.980 -14.489 6.133 1.00 97.44 180 ALA A CA 1
ATOM 1489 C C . ALA A 1 180 ? -5.624 -15.215 5.998 1.00 97.44 180 ALA A C 1
ATOM 1491 O O . ALA A 1 180 ? -5.556 -16.388 5.607 1.00 97.44 180 ALA A O 1
ATOM 1492 N N . LEU A 1 181 ? -4.523 -14.552 6.374 1.00 97.31 181 LEU A N 1
ATOM 1493 C CA . LEU A 1 181 ? -3.189 -15.155 6.409 1.00 97.31 181 LEU A CA 1
ATOM 1494 C C . LEU A 1 181 ? -3.064 -16.226 7.506 1.00 97.31 181 LEU A C 1
ATOM 1496 O O . LEU A 1 181 ? -2.464 -17.275 7.252 1.00 97.31 181 LEU A O 1
ATOM 1500 N N . GLU A 1 182 ? -3.627 -15.999 8.696 1.00 95.88 182 GLU A N 1
ATOM 1501 C CA . GLU A 1 182 ? -3.619 -16.958 9.815 1.00 95.88 182 GLU A CA 1
ATOM 1502 C C . GLU A 1 182 ? -4.437 -18.211 9.511 1.00 95.88 182 GLU A C 1
ATOM 1504 O O . GLU A 1 182 ? -3.960 -19.333 9.713 1.00 95.88 182 GLU A O 1
ATOM 1509 N N . ASN A 1 183 ? -5.618 -18.023 8.925 1.00 97.00 183 ASN A N 1
ATOM 1510 C CA . ASN A 1 183 ? -6.505 -19.100 8.498 1.00 97.00 183 ASN A CA 1
ATOM 1511 C C . ASN A 1 183 ? -6.014 -19.824 7.235 1.00 97.00 183 ASN A C 1
ATOM 1513 O O . ASN A 1 183 ? -6.584 -20.846 6.849 1.00 97.00 183 ASN A O 1
ATOM 1517 N N . LYS A 1 184 ? -4.932 -19.341 6.604 1.00 97.00 184 LYS A N 1
ATOM 1518 C CA . LYS A 1 184 ? -4.369 -19.870 5.348 1.00 97.00 184 LYS A CA 1
ATOM 1519 C C . LYS A 1 184 ? -5.378 -19.866 4.194 1.00 97.00 184 LYS A C 1
ATOM 1521 O O . LYS A 1 184 ? -5.344 -20.754 3.338 1.00 97.00 184 LYS A O 1
ATOM 1526 N N . GLU A 1 185 ? -6.244 -18.861 4.173 1.00 97.88 185 GLU A N 1
ATOM 1527 C CA . GLU A 1 185 ? -7.198 -18.619 3.088 1.00 97.88 185 GLU A CA 1
ATOM 1528 C C . GLU A 1 185 ? -6.463 -18.182 1.815 1.00 97.88 185 GLU A C 1
ATOM 1530 O O . GLU A 1 185 ? -6.837 -18.590 0.721 1.00 97.88 185 GLU A O 1
ATOM 1535 N N . LEU A 1 186 ? -5.351 -17.455 1.981 1.00 98.00 186 LEU A N 1
ATOM 1536 C CA . LEU A 1 186 ? -4.490 -16.971 0.901 1.00 98.00 186 LEU A CA 1
ATOM 1537 C C . LEU A 1 186 ? -3.287 -17.902 0.688 1.00 98.00 186 LEU A C 1
ATOM 1539 O O . LEU A 1 186 ? -2.623 -18.340 1.647 1.00 98.00 186 LEU A O 1
ATOM 1543 N N . ARG A 1 187 ? -2.990 -18.207 -0.575 1.00 96.19 187 ARG A N 1
ATOM 1544 C CA . ARG A 1 187 ? -1.967 -19.166 -1.019 1.00 96.19 187 ARG A CA 1
ATOM 1545 C C . ARG A 1 187 ? -0.971 -18.555 -1.990 1.00 96.19 187 ARG A C 1
ATOM 1547 O O . ARG A 1 187 ? 0.219 -18.833 -1.840 1.00 96.19 187 ARG A O 1
ATOM 1554 N N . GLU A 1 188 ? -1.445 -17.723 -2.904 1.00 97.31 188 GLU A N 1
ATOM 1555 C CA . GLU A 1 188 ? -0.650 -17.100 -3.958 1.00 97.31 188 GLU A CA 1
ATOM 1556 C C . GLU A 1 188 ? -0.369 -15.622 -3.668 1.00 97.31 188 GLU A C 1
ATOM 1558 O O . GLU A 1 188 ? -0.964 -15.007 -2.783 1.00 97.31 188 GLU A O 1
ATOM 1563 N N . VAL A 1 189 ? 0.596 -15.051 -4.389 1.00 98.06 189 VAL A N 1
ATOM 1564 C CA . VAL A 1 189 ? 1.028 -13.657 -4.204 1.00 98.06 189 VAL A CA 1
ATOM 1565 C C . VAL A 1 189 ? -0.091 -12.704 -4.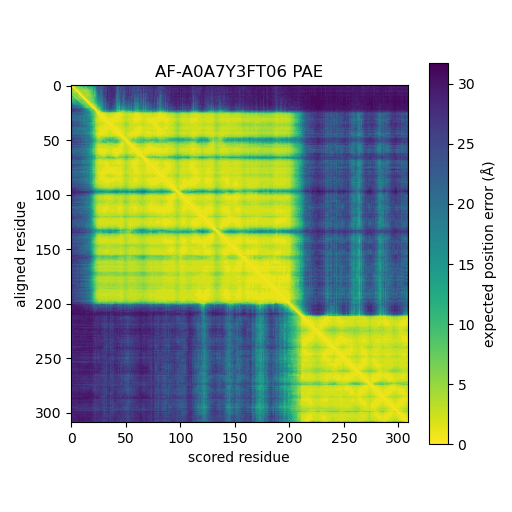606 1.00 98.06 189 VAL A C 1
ATOM 1567 O O . VAL A 1 189 ? -0.418 -11.790 -3.855 1.00 98.06 189 VAL A O 1
ATOM 1570 N N . GLU A 1 190 ? -0.694 -12.952 -5.763 1.00 98.06 190 GLU A N 1
ATOM 1571 C CA . GLU A 1 190 ? -1.786 -12.173 -6.336 1.00 98.06 190 GLU A CA 1
ATOM 1572 C C . GLU A 1 190 ? -2.995 -12.144 -5.395 1.00 98.06 190 GLU A C 1
ATOM 1574 O O . GLU A 1 190 ? -3.560 -11.083 -5.168 1.00 98.06 190 GLU A O 1
ATOM 1579 N N . GLU A 1 191 ? -3.311 -13.262 -4.732 1.00 98.19 191 GLU A N 1
ATOM 1580 C CA . GLU A 1 191 ? -4.400 -13.315 -3.748 1.00 98.19 191 GLU A CA 1
ATOM 1581 C C . GLU A 1 191 ? -4.150 -12.378 -2.558 1.00 98.19 191 GLU A C 1
ATOM 1583 O O . GLU A 1 191 ? -5.080 -11.748 -2.070 1.00 98.19 191 GLU A O 1
ATOM 1588 N N . VAL A 1 192 ? -2.903 -12.248 -2.087 1.00 98.31 192 VAL A N 1
ATOM 1589 C CA . VAL A 1 192 ? -2.562 -11.296 -1.012 1.00 98.31 192 VAL A CA 1
ATOM 1590 C C . VAL A 1 192 ? -2.685 -9.853 -1.498 1.00 98.31 192 VAL A C 1
ATOM 1592 O O . VAL A 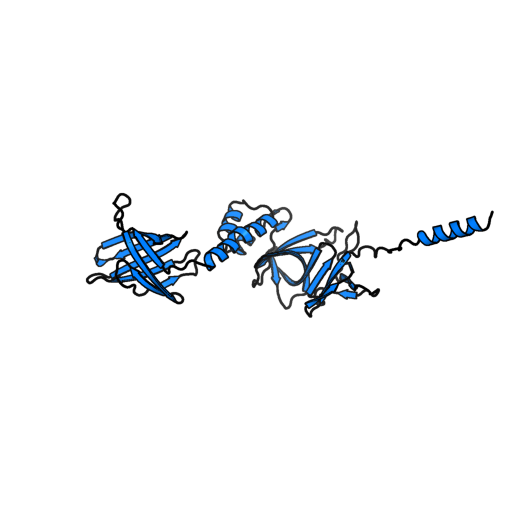1 192 ? -3.158 -9.002 -0.745 1.00 98.31 192 VAL A O 1
ATOM 1595 N N . TYR A 1 193 ? -2.264 -9.583 -2.736 1.00 98.19 193 TYR A N 1
ATOM 1596 C CA . TYR A 1 193 ? -2.371 -8.262 -3.352 1.00 98.19 193 TYR A CA 1
ATOM 1597 C C . TYR A 1 193 ? -3.837 -7.837 -3.479 1.00 98.19 193 TYR A C 1
ATOM 1599 O O . TYR A 1 193 ? -4.234 -6.827 -2.899 1.00 98.19 193 TYR A O 1
ATOM 1607 N N . ASP A 1 194 ? -4.648 -8.654 -4.149 1.00 96.56 194 ASP A N 1
ATOM 1608 C CA . ASP A 1 194 ? -6.058 -8.375 -4.415 1.00 96.56 194 ASP A CA 1
ATOM 1609 C C . ASP A 1 194 ? -6.857 -8.289 -3.110 1.00 96.56 194 ASP A C 1
ATOM 1611 O O . ASP A 1 194 ? -7.632 -7.353 -2.917 1.00 96.56 194 ASP A O 1
ATOM 1615 N N . PHE A 1 195 ? -6.608 -9.193 -2.153 1.00 96.94 195 PHE A N 1
ATOM 1616 C CA . PHE A 1 195 ? -7.271 -9.145 -0.849 1.00 96.94 195 PHE A CA 1
ATOM 1617 C C . PHE A 1 195 ? -6.955 -7.847 -0.099 1.00 96.94 195 PHE A C 1
ATOM 1619 O O . PHE A 1 195 ? -7.847 -7.272 0.527 1.00 96.94 195 PHE A O 1
ATOM 1626 N N . TYR A 1 196 ? -5.709 -7.358 -0.153 1.00 95.62 196 TYR A N 1
ATOM 1627 C CA . TYR A 1 196 ? -5.364 -6.079 0.465 1.00 95.62 196 TYR A CA 1
ATOM 1628 C C . TYR A 1 196 ? -6.149 -4.922 -0.166 1.00 95.62 196 TYR A C 1
ATOM 1630 O O . TYR A 1 196 ? -6.735 -4.108 0.552 1.00 95.62 196 TYR A O 1
ATOM 1638 N N . LEU A 1 197 ? -6.198 -4.854 -1.497 1.00 93.31 197 LEU A N 1
ATOM 1639 C CA . LEU A 1 197 ? -6.944 -3.803 -2.189 1.00 93.31 197 LEU A CA 1
ATOM 1640 C C . LEU A 1 197 ? -8.438 -3.859 -1.836 1.00 93.31 197 LEU A C 1
ATOM 1642 O O . LEU A 1 197 ? -9.035 -2.845 -1.465 1.00 93.31 197 LEU A O 1
ATOM 1646 N N . ASP A 1 198 ? -9.018 -5.056 -1.860 1.00 91.56 198 ASP A N 1
ATOM 1647 C CA . ASP A 1 198 ? -10.450 -5.250 -1.670 1.00 91.56 198 ASP A CA 1
ATOM 1648 C C . ASP A 1 198 ? -10.909 -5.067 -0.225 1.00 91.56 198 ASP A C 1
ATOM 1650 O O . ASP A 1 198 ? -11.977 -4.507 0.013 1.00 91.56 198 ASP A O 1
ATOM 1654 N N . GLN A 1 199 ? -10.135 -5.550 0.746 1.00 89.19 199 GLN A N 1
ATOM 1655 C CA . GLN A 1 199 ? -10.568 -5.633 2.145 1.00 89.19 199 GLN A CA 1
ATOM 1656 C C . GLN A 1 199 ? -9.876 -4.626 3.057 1.00 89.19 199 GLN A C 1
ATOM 1658 O O . GLN A 1 199 ? -10.391 -4.348 4.135 1.00 89.19 199 GLN A O 1
ATOM 1663 N N . CYS A 1 200 ? -8.730 -4.071 2.659 1.00 85.25 200 CYS A N 1
ATOM 1664 C CA . CYS A 1 200 ? -7.999 -3.108 3.481 1.00 85.25 200 CYS A CA 1
ATOM 1665 C C . CYS A 1 200 ? -8.188 -1.679 2.962 1.00 85.25 200 CYS A C 1
ATOM 1667 O O . CYS A 1 200 ? -8.464 -0.779 3.751 1.00 85.25 200 CYS A O 1
ATOM 1669 N N . LEU A 1 201 ? -8.105 -1.456 1.645 1.00 80.62 201 LEU A N 1
ATOM 1670 C CA . LEU A 1 201 ? -8.250 -0.109 1.078 1.00 80.62 201 LEU A CA 1
ATOM 1671 C C . LEU A 1 201 ? -9.702 0.308 0.884 1.00 80.62 201 LEU A C 1
ATOM 1673 O O . LEU A 1 201 ? -10.066 1.421 1.264 1.00 80.62 201 LEU A O 1
ATOM 1677 N N . ASN A 1 202 ? -10.548 -0.573 0.345 1.00 61.19 202 ASN A N 1
ATOM 1678 C CA . ASN A 1 202 ? -11.958 -0.230 0.151 1.00 61.19 202 ASN A CA 1
ATOM 1679 C C . ASN A 1 202 ? -12.688 -0.061 1.494 1.00 61.19 202 ASN A C 1
ATOM 1681 O O . ASN A 1 202 ? -13.558 0.799 1.607 1.00 61.19 202 ASN A O 1
ATOM 1685 N N . TYR A 1 203 ? -12.278 -0.788 2.541 1.00 50.41 203 TYR A N 1
ATOM 1686 C CA . TYR A 1 203 ? -12.759 -0.551 3.906 1.00 50.41 203 TYR A CA 1
ATOM 1687 C C . TYR A 1 203 ? -12.182 0.729 4.515 1.00 50.41 203 TYR A C 1
ATOM 1689 O O . TYR A 1 203 ? -12.943 1.487 5.111 1.00 50.41 203 TYR A O 1
ATOM 1697 N N . ALA A 1 204 ? -10.889 1.031 4.348 1.00 48.12 204 ALA A N 1
ATOM 1698 C CA . ALA A 1 204 ? -10.319 2.287 4.844 1.00 48.12 204 ALA A CA 1
ATOM 1699 C C . ALA A 1 204 ? -10.988 3.512 4.192 1.00 48.12 204 ALA A C 1
ATOM 1701 O O . ALA A 1 204 ? -11.387 4.430 4.901 1.00 48.12 204 ALA A O 1
ATOM 1702 N N . SER A 1 205 ? -11.228 3.489 2.877 1.00 46.84 205 SER A N 1
ATOM 1703 C CA . SER A 1 205 ? -11.931 4.565 2.163 1.00 46.84 205 SER A CA 1
ATOM 1704 C C . SER A 1 205 ? -13.414 4.654 2.544 1.00 46.84 205 SER A C 1
ATOM 1706 O O . SER A 1 205 ? -13.932 5.758 2.704 1.00 46.84 205 SER A O 1
ATOM 1708 N N . ALA A 1 206 ? -14.099 3.524 2.763 1.00 45.88 206 ALA A N 1
ATOM 1709 C CA . ALA A 1 206 ? -15.484 3.524 3.247 1.00 45.88 206 ALA A CA 1
ATOM 1710 C C . ALA A 1 206 ? -15.598 4.016 4.706 1.00 45.88 206 ALA A C 1
ATOM 1712 O O . ALA A 1 206 ? -16.581 4.658 5.074 1.00 45.88 206 ALA A O 1
ATOM 1713 N N . THR A 1 207 ? -14.574 3.774 5.529 1.00 44.78 207 THR A N 1
ATOM 1714 C CA . THR A 1 207 ? -14.513 4.236 6.928 1.00 44.78 207 THR A CA 1
ATOM 1715 C C . THR A 1 207 ? -14.116 5.714 7.019 1.00 44.78 207 THR A C 1
ATOM 1717 O O . THR A 1 207 ? -14.542 6.423 7.935 1.00 44.78 207 THR A O 1
ATOM 1720 N N . GLN A 1 208 ? -13.332 6.207 6.056 1.00 45.97 208 GLN A N 1
ATOM 1721 C CA . GLN A 1 208 ? -12.801 7.567 6.051 1.00 45.97 208 GLN A CA 1
ATOM 1722 C C . GLN A 1 208 ? -13.747 8.594 5.418 1.00 45.97 208 GLN A C 1
ATOM 1724 O O . GLN A 1 208 ? -13.624 9.777 5.739 1.00 45.97 208 GLN A O 1
ATOM 1729 N N . GLU A 1 209 ? -14.733 8.177 4.612 1.00 46.66 209 GLU A N 1
ATOM 1730 C CA . GLU A 1 209 ? -15.720 9.125 4.087 1.00 46.66 209 GLU A CA 1
ATOM 1731 C C . GLU A 1 209 ? -16.858 9.464 5.064 1.00 46.66 209 GLU A C 1
ATOM 1733 O O . GLU A 1 209 ? -17.120 10.652 5.215 1.00 46.66 209 GLU A O 1
ATOM 1738 N N . ILE A 1 210 ? -17.501 8.545 5.807 1.00 48.44 210 ILE A N 1
ATOM 1739 C CA . ILE A 1 210 ? -18.522 8.934 6.815 1.00 48.44 210 ILE A CA 1
ATOM 1740 C C . ILE A 1 210 ? -18.655 7.903 7.959 1.00 48.44 210 ILE A C 1
ATOM 1742 O O . ILE A 1 210 ? -19.581 7.101 7.992 1.00 48.44 210 ILE A O 1
ATOM 1746 N N . GLN A 1 211 ? -17.828 8.012 9.000 1.00 55.97 211 GLN A N 1
ATOM 1747 C CA . GLN A 1 211 ? -18.295 7.773 10.375 1.00 55.97 211 GLN A CA 1
ATOM 1748 C C . GLN A 1 211 ? -18.339 9.115 11.100 1.00 55.97 211 GLN A C 1
ATOM 1750 O O . GLN A 1 211 ? -17.519 9.446 11.961 1.00 55.97 211 GLN A O 1
ATOM 1755 N N . THR A 1 212 ? -19.280 9.962 10.687 1.00 72.38 212 THR A N 1
ATOM 1756 C CA . THR A 1 212 ? -19.647 11.104 11.512 1.00 72.38 212 THR A CA 1
ATOM 1757 C C . THR A 1 212 ? -20.732 10.651 12.473 1.00 72.38 212 THR A C 1
ATOM 1759 O O . THR A 1 212 ? -21.783 10.176 12.061 1.00 72.38 212 THR A O 1
ATOM 1762 N N . ILE A 1 213 ? -20.485 10.811 13.771 1.00 89.25 213 ILE A N 1
ATOM 1763 C CA . ILE A 1 213 ? -21.535 10.676 14.787 1.00 89.25 213 ILE A CA 1
ATOM 1764 C C . ILE A 1 213 ? -22.539 11.844 14.702 1.00 89.25 213 ILE A C 1
ATOM 1766 O O . ILE A 1 213 ? -23.577 11.821 15.354 1.00 89.25 213 ILE A O 1
ATOM 1770 N N . LYS A 1 214 ? -22.253 12.869 13.880 1.00 93.44 214 LYS A N 1
ATOM 1771 C CA . LYS A 1 214 ? -23.136 14.015 13.650 1.00 93.44 214 LYS A CA 1
ATOM 1772 C C . LYS A 1 214 ? -24.472 13.564 13.063 1.00 93.44 214 LYS A C 1
ATOM 1774 O O . LYS A 1 214 ? -24.505 12.975 11.989 1.00 93.44 214 LYS A O 1
ATOM 1779 N N . GLY A 1 215 ? -25.562 13.925 13.726 1.00 94.12 215 GLY A N 1
ATOM 1780 C CA . GLY A 1 215 ? -26.905 13.551 13.309 1.00 94.12 215 GLY A CA 1
ATOM 1781 C C . GLY A 1 215 ? -27.852 13.413 14.489 1.00 94.12 215 GLY A C 1
ATOM 1782 O O . GLY A 1 215 ? -27.491 13.698 15.632 1.00 94.12 215 GLY A O 1
ATOM 1783 N N . ASN A 1 216 ? -29.067 12.974 14.184 1.00 96.88 216 ASN A N 1
ATOM 1784 C CA . ASN A 1 216 ? -30.068 12.625 15.177 1.00 96.88 216 ASN A CA 1
ATOM 1785 C C . ASN A 1 216 ? -30.138 11.106 15.279 1.00 96.88 216 ASN A C 1
ATOM 1787 O O . ASN A 1 216 ? -30.168 10.407 14.267 1.00 96.88 216 ASN A O 1
ATOM 1791 N N . TRP A 1 217 ? -30.194 10.616 16.504 1.00 97.75 217 TRP A N 1
ATOM 1792 C CA . TRP A 1 217 ? -30.205 9.203 16.830 1.00 97.75 217 TRP A CA 1
ATOM 1793 C C . TRP A 1 217 ? -31.360 8.912 17.776 1.00 97.75 217 TRP A C 1
ATOM 1795 O O . TRP A 1 217 ? -31.742 9.742 18.606 1.00 97.75 217 TRP A O 1
ATOM 1805 N N . GLN A 1 218 ? -31.906 7.711 17.659 1.00 98.19 218 GLN A N 1
ATOM 1806 C CA . GLN A 1 218 ? -32.895 7.169 18.571 1.00 98.19 218 GLN A CA 1
ATOM 1807 C C . GLN A 1 218 ? -32.243 6.055 19.385 1.00 98.19 218 GLN A C 1
ATOM 1809 O O . GLN A 1 218 ? -31.888 5.017 18.832 1.00 98.19 218 GLN A O 1
ATOM 1814 N N . ILE A 1 219 ? -32.073 6.300 20.682 1.00 98.12 219 ILE A N 1
ATOM 1815 C CA . ILE A 1 219 ? -31.407 5.413 21.635 1.00 98.12 219 ILE A CA 1
ATOM 1816 C C . ILE A 1 219 ? -32.447 4.601 22.390 1.00 98.12 219 ILE A C 1
ATOM 1818 O O . ILE A 1 219 ? -33.372 5.173 22.960 1.00 98.12 219 ILE A O 1
ATOM 1822 N N . ASP A 1 220 ? -32.286 3.287 22.429 1.00 97.94 220 ASP A N 1
ATOM 1823 C CA . ASP A 1 220 ? -33.107 2.402 23.241 1.00 97.94 220 ASP A CA 1
ATOM 1824 C C . ASP A 1 220 ? -32.466 2.178 24.613 1.00 97.94 220 ASP A C 1
ATOM 1826 O O . ASP A 1 220 ? -31.433 1.523 24.747 1.00 97.94 220 ASP A O 1
ATOM 1830 N N . LEU A 1 221 ? -33.102 2.744 25.634 1.00 96.31 221 LEU A N 1
ATOM 1831 C CA . LEU A 1 221 ? -32.722 2.676 27.039 1.00 96.31 221 LEU A CA 1
ATOM 1832 C C . LEU A 1 221 ? -33.600 1.673 27.805 1.00 96.31 221 LEU A C 1
ATOM 1834 O O . LEU A 1 221 ? -33.938 1.903 28.970 1.00 96.31 221 LEU A O 1
ATOM 1838 N N . ARG A 1 222 ? -34.034 0.576 27.175 1.00 96.00 222 ARG A N 1
ATOM 1839 C CA . ARG A 1 222 ? -34.772 -0.475 27.890 1.00 96.00 222 ARG A CA 1
ATOM 1840 C C . ARG A 1 222 ? -33.946 -1.035 29.067 1.00 96.00 222 ARG A C 1
ATOM 1842 O O . ARG A 1 222 ? -32.726 -1.180 28.953 1.00 96.00 222 ARG A O 1
ATOM 1849 N N . PRO A 1 223 ? -34.565 -1.336 30.222 1.00 92.88 223 PRO A N 1
ATOM 1850 C CA . PRO A 1 223 ? -33.844 -1.812 31.409 1.00 92.88 223 PRO A CA 1
ATOM 1851 C C . PRO A 1 223 ? -33.391 -3.278 31.304 1.00 92.88 223 PRO A C 1
ATOM 1853 O O . PRO A 1 223 ? -32.457 -3.682 31.993 1.00 92.88 223 PRO A O 1
ATOM 1856 N N . SER A 1 224 ? -34.041 -4.075 30.454 1.00 93.19 224 SER A N 1
ATOM 1857 C CA . SER A 1 224 ? -33.708 -5.474 30.177 1.00 93.19 224 SER A CA 1
ATOM 1858 C C . SER A 1 224 ? -34.042 -5.821 28.725 1.00 93.19 224 SER A C 1
ATOM 1860 O O . SER A 1 224 ? -34.778 -5.094 28.059 1.00 93.19 224 SER A O 1
ATOM 1862 N N . ALA A 1 225 ? -33.496 -6.927 28.213 1.00 91.00 225 ALA A N 1
ATOM 1863 C CA . ALA A 1 225 ? -33.676 -7.328 26.815 1.00 91.00 225 ALA A CA 1
ATOM 1864 C C . ALA A 1 225 ? -35.145 -7.624 26.444 1.00 91.00 225 ALA A C 1
ATOM 1866 O O . ALA A 1 225 ? -35.549 -7.411 25.302 1.00 91.00 225 ALA A O 1
ATOM 1867 N N . ASP A 1 226 ? -35.931 -8.094 27.412 1.00 94.75 226 ASP A N 1
ATOM 1868 C CA . ASP A 1 226 ? -37.345 -8.458 27.291 1.00 94.75 226 ASP A CA 1
ATOM 1869 C C . ASP A 1 226 ? -38.317 -7.310 27.604 1.00 94.75 226 ASP A C 1
ATOM 1871 O O . ASP A 1 226 ? -39.511 -7.444 27.343 1.00 94.75 226 ASP A O 1
ATOM 1875 N N . ALA A 1 227 ? -37.829 -6.185 28.133 1.00 96.19 227 ALA A N 1
ATOM 1876 C CA . ALA A 1 227 ? -38.653 -5.009 28.378 1.00 96.19 227 ALA A CA 1
ATOM 1877 C C . ALA A 1 227 ? -39.048 -4.304 27.071 1.00 96.19 227 ALA A C 1
ATOM 1879 O O . ALA A 1 227 ? -38.335 -4.363 26.061 1.00 96.19 227 ALA A O 1
ATOM 1880 N N . ASP A 1 228 ? -40.171 -3.585 27.124 1.00 97.25 228 ASP A N 1
ATOM 1881 C CA . ASP A 1 228 ? -40.594 -2.713 26.033 1.00 97.25 228 ASP A CA 1
ATOM 1882 C C . ASP A 1 228 ? -39.511 -1.656 25.720 1.00 97.25 228 ASP A C 1
ATOM 1884 O O . ASP A 1 228 ? -38.832 -1.178 26.638 1.00 97.25 228 ASP A O 1
ATOM 1888 N N . PRO A 1 229 ? -39.343 -1.263 24.439 1.00 96.88 229 PRO A N 1
ATOM 1889 C CA . PRO A 1 229 ? -38.367 -0.251 24.049 1.00 96.88 229 PRO A CA 1
ATOM 1890 C C . PRO A 1 229 ? -38.585 1.070 24.795 1.00 96.88 229 PRO A C 1
ATOM 1892 O O . PRO A 1 229 ? -39.705 1.586 24.844 1.00 96.88 229 PRO A O 1
ATOM 1895 N N . TYR A 1 230 ? -37.505 1.673 25.293 1.00 97.19 230 TYR A N 1
ATOM 1896 C CA . TYR A 1 230 ? -37.550 2.995 25.918 1.00 97.19 230 TYR A CA 1
ATOM 1897 C C . TYR A 1 230 ? -36.704 3.979 25.114 1.00 97.19 230 TYR A C 1
ATOM 1899 O O . TYR A 1 230 ? -35.513 4.160 25.346 1.00 97.19 230 TYR A O 1
ATOM 1907 N N . LEU A 1 231 ? -37.340 4.580 24.112 1.00 97.69 231 LEU A N 1
ATOM 1908 C CA . LEU A 1 231 ? -36.663 5.325 23.058 1.00 97.69 231 LEU A CA 1
ATOM 1909 C C . LEU A 1 231 ? -36.451 6.790 23.451 1.00 97.69 231 LEU A C 1
ATOM 1911 O O . LEU A 1 231 ? -37.415 7.499 23.733 1.00 97.69 231 LEU A O 1
ATOM 1915 N N . GLN A 1 232 ? -35.202 7.251 23.420 1.00 97.94 232 GLN A N 1
ATOM 1916 C CA . GLN A 1 232 ? -34.812 8.625 23.736 1.00 97.94 232 GLN A CA 1
ATOM 1917 C C . GLN A 1 232 ? -33.922 9.238 22.649 1.00 97.94 232 GLN A C 1
ATOM 1919 O O . GLN A 1 232 ? -33.179 8.518 21.981 1.00 97.94 232 GLN A O 1
ATOM 1924 N N . PRO A 1 233 ? -33.981 10.564 22.434 1.00 97.94 233 PRO A N 1
ATOM 1925 C CA . PRO A 1 233 ? -33.162 11.217 21.426 1.00 97.94 233 PRO A CA 1
ATOM 1926 C C . PRO A 1 233 ? -31.708 11.352 21.888 1.00 97.94 233 PRO A C 1
ATOM 1928 O O . PRO A 1 233 ? -31.429 11.711 23.035 1.00 97.94 233 PRO A O 1
ATOM 1931 N N . PHE A 1 234 ? -30.786 11.137 20.958 1.00 98.25 234 PHE A N 1
ATOM 1932 C CA . PHE A 1 234 ? -29.399 11.568 21.065 1.00 98.25 234 PHE A CA 1
ATOM 1933 C C . PHE A 1 234 ? -29.050 12.387 19.831 1.00 98.25 234 PHE A C 1
ATOM 1935 O O . PHE A 1 234 ? -29.161 11.924 18.701 1.00 98.25 234 PHE A O 1
ATOM 1942 N N . GLU A 1 235 ? -28.665 13.632 20.042 1.00 98.00 235 GLU A N 1
ATOM 1943 C CA . GLU A 1 235 ? -28.445 14.603 18.983 1.00 98.00 235 GLU A CA 1
ATOM 1944 C C . GLU A 1 235 ? -26.992 15.040 19.031 1.00 98.00 235 GLU A C 1
ATOM 1946 O O . GLU A 1 235 ? -26.532 15.528 20.058 1.00 98.00 235 GLU A O 1
ATOM 1951 N N . VAL A 1 236 ? -26.273 14.904 17.921 1.00 97.12 236 VAL A N 1
ATOM 1952 C CA . VAL A 1 236 ? -24.929 15.459 17.758 1.00 97.12 236 VAL A CA 1
ATOM 1953 C C . VAL A 1 236 ? -25.005 16.595 16.752 1.00 97.12 236 VAL A C 1
ATOM 1955 O O . VAL A 1 236 ? -25.118 16.384 15.542 1.00 97.12 236 VAL A O 1
ATOM 1958 N N . THR A 1 237 ? -24.929 17.819 17.259 1.00 96.62 237 THR A N 1
ATOM 1959 C CA . THR A 1 237 ? -25.159 19.051 16.496 1.00 96.62 237 THR A CA 1
ATOM 1960 C C . THR A 1 237 ? -23.890 19.569 15.824 1.00 96.62 237 THR A C 1
ATOM 1962 O O . THR A 1 237 ? -23.951 20.144 14.733 1.00 96.62 237 THR A O 1
ATOM 1965 N N . ALA A 1 238 ? -22.722 19.323 16.419 1.00 93.31 238 ALA A N 1
ATOM 1966 C CA . ALA A 1 238 ? -21.434 19.732 15.874 1.00 93.31 238 ALA A CA 1
ATOM 1967 C C . ALA A 1 238 ? -20.331 18.727 16.212 1.00 93.31 238 ALA A C 1
ATOM 1969 O O . ALA A 1 238 ? -20.338 18.109 17.270 1.00 93.31 238 ALA A O 1
ATOM 1970 N N . VAL A 1 239 ? -19.355 18.605 15.314 1.00 92.56 239 VAL A N 1
ATOM 1971 C CA . VAL A 1 239 ? -18.134 17.813 15.502 1.00 92.56 239 VAL A CA 1
ATOM 1972 C C . VAL A 1 239 ? -16.959 18.702 15.114 1.00 92.56 239 VAL A C 1
ATOM 1974 O O . VAL A 1 239 ? -16.981 19.306 14.042 1.00 92.56 239 VAL A O 1
ATOM 1977 N N . SER A 1 240 ? -15.954 18.806 15.982 1.00 87.00 240 SER A N 1
ATOM 1978 C CA . SER A 1 240 ? -14.753 19.614 15.750 1.00 87.00 240 SER A CA 1
ATOM 1979 C C . SER A 1 240 ? -13.534 18.888 16.305 1.00 87.00 240 SER A C 1
ATOM 1981 O O . SER A 1 240 ? -13.429 18.660 17.509 1.00 87.00 240 SER A O 1
ATOM 1983 N N . GLY A 1 241 ? -12.621 18.470 15.426 1.00 87.25 241 GLY A N 1
ATOM 1984 C CA . GLY A 1 241 ? -11.485 17.628 15.806 1.00 87.25 241 GLY A CA 1
ATOM 1985 C C . GLY A 1 241 ? -11.925 16.366 16.563 1.00 87.25 241 GLY A C 1
ATOM 1986 O O . GLY A 1 241 ? -12.736 15.580 16.066 1.00 87.25 241 GLY A O 1
ATOM 1987 N N . ASN A 1 242 ? -11.405 16.206 17.783 1.00 91.31 242 ASN A N 1
ATOM 1988 C CA . ASN A 1 242 ? -11.702 15.084 18.682 1.00 91.31 242 ASN A CA 1
ATOM 1989 C C . ASN A 1 242 ? -12.748 15.427 19.756 1.00 91.31 242 ASN A C 1
ATOM 1991 O O . ASN A 1 242 ? -12.758 14.827 20.829 1.00 91.31 242 ASN A O 1
ATOM 1995 N N . THR A 1 243 ? -13.613 16.409 19.502 1.00 95.00 243 THR A N 1
ATOM 1996 C CA . THR A 1 243 ? -14.740 16.758 20.375 1.00 95.00 243 THR A CA 1
ATOM 1997 C C . THR A 1 243 ? -16.025 16.928 19.565 1.00 95.00 243 THR A C 1
ATOM 1999 O O . THR A 1 243 ? -15.999 17.032 18.334 1.00 95.00 243 THR A O 1
ATOM 2002 N N . PHE A 1 244 ? -17.163 16.921 20.251 1.00 96.06 244 PHE A N 1
ATOM 2003 C CA . PHE A 1 244 ? -18.480 17.097 19.656 1.00 96.06 244 PHE A CA 1
ATOM 2004 C C . PHE A 1 244 ? -19.437 17.774 20.639 1.00 96.06 244 PHE A C 1
ATOM 2006 O O . PHE A 1 244 ? -19.148 17.889 21.824 1.00 96.06 244 PHE A O 1
ATOM 2013 N N . GLN A 1 245 ? -20.553 18.279 20.127 1.00 97.94 245 GLN A N 1
ATOM 2014 C CA . GLN A 1 245 ? -21.591 18.958 20.901 1.00 97.94 245 GLN A CA 1
ATOM 2015 C C . GLN A 1 245 ? -22.946 18.355 20.567 1.00 97.94 245 GLN A C 1
ATOM 2017 O O . GLN A 1 245 ? -23.129 17.804 19.477 1.00 97.94 245 GLN A O 1
ATOM 2022 N N . GLY A 1 246 ? -23.894 18.468 21.494 1.00 97.88 246 GLY A N 1
ATOM 2023 C CA . GLY A 1 246 ? -25.172 17.804 21.341 1.00 97.88 246 GLY A CA 1
ATOM 2024 C C . GLY A 1 246 ? -26.007 17.737 22.607 1.00 97.88 246 GLY A C 1
ATOM 2025 O O . GLY A 1 246 ? -25.730 18.432 23.588 1.00 97.88 246 GLY A O 1
ATOM 2026 N N . TYR A 1 247 ? -26.983 16.834 22.576 1.00 98.38 247 TYR A N 1
ATOM 2027 C CA . TYR A 1 247 ? -27.867 16.514 23.689 1.00 98.38 247 TYR A CA 1
ATOM 2028 C C . TYR A 1 247 ? -28.093 15.006 23.764 1.00 98.38 247 TYR A C 1
ATOM 2030 O O . TYR A 1 247 ? -28.315 14.367 22.740 1.00 98.38 247 TYR A O 1
ATOM 2038 N N . PHE A 1 248 ? -28.091 14.434 24.964 1.00 98.00 248 PHE A N 1
ATOM 2039 C CA . PHE A 1 248 ? -28.475 13.045 25.207 1.00 98.00 248 PHE A CA 1
ATOM 2040 C C . PHE A 1 248 ? -29.650 13.027 26.170 1.00 98.00 248 PHE A C 1
ATOM 2042 O O . PHE A 1 248 ? -29.550 13.518 27.293 1.00 98.00 248 PHE A O 1
ATOM 2049 N N . TYR A 1 249 ? -30.784 12.509 25.698 1.00 94.94 249 TYR A N 1
ATOM 2050 C CA . TYR A 1 249 ? -32.044 12.520 26.432 1.00 94.94 249 TYR A CA 1
ATOM 2051 C C . TYR A 1 249 ? -32.405 13.929 26.963 1.00 94.94 249 TYR A C 1
ATOM 2053 O O . TYR A 1 249 ? -32.806 14.118 28.107 1.00 94.94 249 TYR A O 1
ATOM 2061 N N . GLY A 1 250 ? -32.220 14.949 26.117 1.00 95.12 250 GLY A N 1
ATOM 2062 C CA . GLY A 1 250 ? -32.510 16.352 26.438 1.00 95.12 250 GLY A CA 1
ATOM 2063 C C . GLY A 1 250 ? -31.471 17.062 27.316 1.00 95.12 250 GLY A C 1
ATOM 2064 O O . GLY A 1 250 ? -31.497 18.290 27.387 1.00 95.12 250 GLY A O 1
ATOM 2065 N N . SER A 1 251 ? -30.527 16.342 27.928 1.00 97.50 251 SER A N 1
ATOM 2066 C CA . SER A 1 251 ? -29.424 16.943 28.685 1.00 97.50 251 SER A CA 1
ATOM 2067 C C . SER A 1 251 ? -28.250 17.302 27.768 1.00 97.50 251 SER A C 1
ATOM 2069 O O . SER A 1 251 ? -27.904 16.500 26.897 1.00 97.50 251 SER A O 1
ATOM 2071 N N . PRO A 1 252 ? -27.617 18.479 27.933 1.00 98.12 252 PRO A N 1
ATOM 2072 C CA . PRO A 1 252 ? -26.452 18.853 27.137 1.00 98.12 252 PRO A CA 1
ATOM 2073 C C . PRO A 1 252 ? -25.282 17.903 27.408 1.00 98.12 252 PRO A C 1
ATOM 2075 O O . PRO A 1 252 ? -25.085 17.453 28.538 1.00 98.12 252 PRO A O 1
ATOM 2078 N N . LEU A 1 253 ? -24.506 17.612 26.364 1.00 98.44 253 LEU A N 1
ATOM 2079 C CA . LEU A 1 253 ? -23.269 16.842 26.504 1.00 98.44 253 LEU A CA 1
ATOM 2080 C C . LEU A 1 253 ? -22.172 17.718 27.113 1.00 98.44 253 LEU A C 1
ATOM 2082 O O . LEU A 1 253 ? -21.918 18.829 26.642 1.00 98.44 253 LEU A O 1
ATOM 2086 N N . GLU A 1 254 ? -21.470 17.171 28.092 1.00 98.25 254 GLU A N 1
ATOM 2087 C CA . GLU A 1 254 ? -20.284 17.738 28.725 1.00 98.25 254 GLU A CA 1
ATOM 2088 C C . GLU A 1 254 ? -19.067 16.837 28.435 1.00 98.25 254 GLU A C 1
ATOM 2090 O O . GLU A 1 254 ? -19.208 15.654 28.117 1.00 98.25 254 GLU A O 1
ATOM 2095 N N . ASP A 1 255 ? -17.864 17.421 28.441 1.00 97.81 255 ASP A N 1
ATOM 2096 C CA . ASP A 1 255 ? -16.575 16.727 28.254 1.00 97.81 255 ASP A CA 1
ATOM 2097 C C . ASP A 1 255 ? -16.503 15.721 27.088 1.00 97.81 255 ASP A C 1
ATOM 2099 O O . ASP A 1 255 ? -15.749 14.747 27.113 1.00 97.81 255 ASP A O 1
ATOM 2103 N N . ALA A 1 256 ? -17.253 15.984 26.020 1.00 98.00 256 ALA A N 1
ATOM 2104 C CA . ALA A 1 256 ? -17.412 15.073 24.899 1.00 98.00 256 ALA A CA 1
ATOM 2105 C C . ALA A 1 256 ? -16.103 14.878 24.107 1.00 98.00 256 ALA A C 1
ATOM 2107 O O . ALA A 1 256 ? -15.496 15.840 23.611 1.00 98.00 256 ALA A O 1
ATOM 2108 N N . LYS A 1 257 ? -15.673 13.620 23.952 1.00 97.81 257 LYS A N 1
ATOM 2109 C CA . LYS A 1 257 ? -14.446 13.210 23.251 1.00 97.81 257 LYS A CA 1
ATOM 2110 C C . LYS A 1 257 ? -14.722 12.160 22.188 1.00 97.81 257 LYS A C 1
ATOM 2112 O O . LYS A 1 257 ? -15.529 11.260 22.391 1.00 97.81 257 LYS A O 1
ATOM 2117 N N . LEU A 1 258 ? -13.977 12.250 21.091 1.00 94.81 258 LEU A N 1
ATOM 2118 C CA . LEU A 1 258 ? -13.893 11.228 20.054 1.00 94.81 258 LEU A CA 1
ATOM 2119 C C . LEU A 1 258 ? -12.503 10.605 20.054 1.00 94.81 258 LEU A C 1
ATOM 2121 O O . LEU A 1 258 ? -11.500 11.302 20.218 1.00 94.81 258 LEU A O 1
ATOM 2125 N N . ASN A 1 259 ? -12.451 9.306 19.795 1.00 90.38 259 ASN A N 1
ATOM 2126 C CA . ASN A 1 259 ? -11.226 8.593 19.487 1.00 90.38 259 ASN A CA 1
ATOM 2127 C C . ASN A 1 259 ? -11.389 7.897 18.133 1.00 90.38 259 ASN A C 1
ATOM 2129 O O . ASN A 1 259 ? -12.212 6.999 17.974 1.00 90.38 259 ASN A O 1
ATOM 2133 N N . ARG A 1 260 ? -10.604 8.367 17.162 1.00 82.94 260 ARG A N 1
ATOM 2134 C CA . ARG A 1 260 ? -10.600 7.909 15.765 1.00 82.94 260 ARG A CA 1
ATOM 2135 C C . ARG A 1 260 ? -9.376 7.051 15.439 1.00 82.94 260 ARG A C 1
ATOM 2137 O O . ARG A 1 260 ? -9.174 6.697 14.289 1.00 82.94 260 ARG A O 1
ATOM 2144 N N . ASN A 1 261 ? -8.551 6.743 16.438 1.00 79.62 261 ASN A N 1
ATOM 2145 C CA . ASN A 1 261 ? -7.306 5.992 16.259 1.00 79.62 261 ASN A CA 1
ATOM 2146 C C . ASN A 1 261 ? -7.536 4.469 16.276 1.00 79.62 261 ASN A C 1
ATOM 2148 O O . ASN A 1 261 ? -6.588 3.707 16.428 1.00 79.62 261 ASN A O 1
ATOM 2152 N N . TRP A 1 262 ? -8.794 4.036 16.214 1.00 76.69 262 TRP A N 1
ATOM 2153 C CA . TRP A 1 262 ? -9.220 2.643 16.268 1.00 76.69 262 TRP A CA 1
ATOM 2154 C C . TRP A 1 262 ? -10.184 2.371 15.110 1.00 76.69 262 TRP A C 1
ATOM 2156 O O . TRP A 1 262 ? -10.673 3.297 14.471 1.00 76.69 262 TRP A O 1
ATOM 2166 N N . GLU A 1 263 ? -10.471 1.094 14.868 1.00 74.88 263 GLU A N 1
ATOM 2167 C CA . GLU A 1 263 ? -11.259 0.614 13.718 1.00 74.88 263 GLU A CA 1
ATOM 2168 C C . GLU A 1 263 ? -12.697 1.134 13.667 1.00 74.88 263 GLU A C 1
ATOM 2170 O O . GLU A 1 263 ? -13.292 1.219 12.599 1.00 74.88 263 GLU A O 1
ATOM 2175 N N . VAL A 1 264 ? -13.252 1.480 14.826 1.00 82.69 264 VAL A N 1
ATOM 2176 C CA . VAL A 1 264 ? -14.555 2.130 14.956 1.00 82.69 264 VAL A CA 1
ATOM 2177 C C . VAL A 1 264 ? -14.370 3.466 15.655 1.00 82.69 264 VAL A C 1
ATOM 2179 O O . VAL A 1 264 ? -13.474 3.628 16.490 1.00 82.69 264 VAL A O 1
ATOM 2182 N N . LEU A 1 265 ? -15.233 4.432 15.342 1.00 88.81 265 LEU A N 1
ATOM 2183 C CA . LEU A 1 265 ? -15.263 5.683 16.084 1.00 88.81 265 LEU A CA 1
ATOM 2184 C C . LEU A 1 265 ? -15.762 5.399 17.499 1.00 88.81 265 LEU A C 1
ATOM 2186 O O . LEU A 1 265 ? -16.921 5.036 17.684 1.00 88.81 265 LEU A O 1
ATOM 2190 N N . TYR A 1 266 ? -14.900 5.614 18.491 1.00 95.12 266 TYR A N 1
ATOM 2191 C CA . TYR A 1 266 ? -15.280 5.602 19.901 1.00 95.12 266 TYR A CA 1
ATOM 2192 C C . TYR A 1 266 ? -15.606 7.012 20.372 1.00 95.12 266 TYR A C 1
ATOM 2194 O O . TYR A 1 266 ? -14.989 7.993 19.940 1.00 95.12 266 TYR A O 1
ATOM 2202 N N . PHE A 1 267 ? -16.537 7.113 21.310 1.00 97.12 267 PHE A N 1
ATOM 2203 C CA . PHE A 1 267 ? -16.889 8.366 21.951 1.00 97.12 267 PHE A CA 1
ATOM 2204 C C . PHE A 1 267 ? -17.145 8.183 23.442 1.00 97.12 267 PHE A C 1
ATOM 2206 O O . PHE A 1 267 ? -17.527 7.110 23.908 1.00 97.12 267 PHE A O 1
ATOM 2213 N N . ALA A 1 268 ? -16.954 9.264 24.187 1.00 98.56 268 ALA A N 1
ATOM 2214 C CA . ALA A 1 268 ? -17.381 9.377 25.571 1.00 98.56 268 ALA A CA 1
ATOM 2215 C C . ALA A 1 268 ? -17.844 10.806 25.847 1.00 98.56 268 ALA A C 1
ATOM 2217 O O . ALA A 1 268 ? -17.365 11.743 25.208 1.00 98.56 268 ALA A O 1
ATOM 2218 N N . PHE A 1 269 ? -18.783 10.961 26.768 1.00 98.62 269 PHE A N 1
ATOM 2219 C CA . PHE A 1 269 ? -19.287 12.252 27.224 1.00 98.62 269 PHE A CA 1
ATOM 2220 C C . PHE A 1 269 ? -19.941 12.093 28.592 1.00 98.62 269 PHE A C 1
ATOM 2222 O O . PHE A 1 269 ? -20.271 10.982 29.019 1.00 98.62 269 PHE A O 1
ATOM 2229 N N . THR A 1 270 ? -20.161 13.208 29.265 1.00 98.62 270 THR A N 1
ATOM 2230 C CA . THR A 1 270 ? -20.954 13.277 30.485 1.00 98.62 270 THR A CA 1
ATOM 2231 C C . THR A 1 270 ? -22.263 14.003 30.225 1.00 98.62 270 THR A C 1
ATOM 2233 O O . THR A 1 270 ? -22.391 14.798 29.295 1.00 98.62 270 THR A O 1
ATOM 2236 N N . THR A 1 271 ? -23.268 13.692 31.031 1.00 98.25 271 THR A N 1
ATOM 2237 C CA . THR A 1 271 ? -24.458 14.529 31.182 1.00 98.25 271 THR A CA 1
ATOM 2238 C C . THR A 1 271 ? -24.778 14.670 32.659 1.00 98.25 271 THR A C 1
ATOM 2240 O O . THR A 1 271 ? -24.282 13.918 33.504 1.00 98.25 271 THR A O 1
ATOM 2243 N N . ARG A 1 272 ? -25.622 15.642 32.987 1.00 96.25 272 ARG A N 1
ATOM 2244 C CA . ARG A 1 272 ? -26.024 15.915 34.359 1.00 96.25 272 ARG A CA 1
ATOM 2245 C C . ARG A 1 272 ? -27.523 16.183 34.414 1.00 96.25 272 ARG A C 1
ATOM 2247 O O . ARG A 1 272 ? -28.069 16.870 33.551 1.00 96.25 272 ARG A O 1
ATOM 2254 N N . ASP A 1 273 ? -28.183 15.622 35.420 1.00 90.75 273 ASP A N 1
ATOM 2255 C CA . ASP A 1 273 ? -29.504 16.079 35.857 1.00 90.75 273 ASP A CA 1
ATOM 2256 C C . ASP A 1 273 ? -29.356 16.929 37.136 1.00 90.75 273 ASP A C 1
ATOM 2258 O O . ASP A 1 273 ? -28.250 17.227 37.583 1.00 90.75 273 ASP A O 1
ATOM 2262 N N . ASN A 1 274 ? -30.457 17.350 37.758 1.00 89.69 274 ASN A N 1
ATOM 2263 C CA . ASN A 1 274 ? -30.388 18.188 38.965 1.00 89.69 274 ASN A CA 1
ATOM 2264 C C . ASN A 1 274 ? -29.705 17.514 40.172 1.00 89.69 274 ASN A C 1
ATOM 2266 O O . ASN A 1 274 ? -29.472 18.171 41.186 1.00 89.69 274 ASN A O 1
ATOM 2270 N N . THR A 1 275 ? -29.452 16.209 40.123 1.00 92.31 275 THR A N 1
ATOM 2271 C CA . THR A 1 275 ? -29.042 15.402 41.275 1.00 92.31 275 THR A CA 1
ATOM 2272 C C . THR A 1 275 ? -27.787 14.580 41.000 1.00 92.31 275 THR A C 1
ATOM 2274 O O . THR A 1 275 ? -26.958 14.431 41.895 1.00 92.31 275 THR A O 1
ATOM 2277 N N . PHE A 1 276 ? -27.613 14.067 39.785 1.00 95.94 276 PHE A N 1
ATOM 2278 C CA . PHE A 1 276 ? -26.582 13.097 39.454 1.00 95.94 276 PHE A CA 1
ATOM 2279 C C . PHE A 1 276 ? -25.879 13.403 38.134 1.00 95.94 276 PHE A C 1
ATOM 2281 O O . PHE A 1 276 ? -26.452 13.944 37.189 1.00 95.94 276 PHE A O 1
ATOM 2288 N N . GLU A 1 277 ? -24.613 13.001 38.091 1.00 97.31 277 GLU A N 1
ATOM 2289 C CA . GLU A 1 277 ? -23.791 12.964 36.889 1.00 97.31 277 GLU A CA 1
ATOM 2290 C C . GLU A 1 277 ? -23.820 11.556 36.287 1.00 97.31 277 GLU A C 1
ATOM 2292 O O . GLU A 1 277 ? -23.813 10.549 37.006 1.00 97.31 277 GLU A O 1
ATOM 2297 N N . TYR A 1 278 ? -23.863 11.503 34.961 1.00 97.88 278 TYR A N 1
ATOM 2298 C CA . TYR A 1 278 ? -23.900 10.285 34.169 1.00 97.88 278 TYR A CA 1
ATOM 2299 C C . TYR A 1 278 ? -22.697 10.273 33.239 1.00 97.88 278 TYR A C 1
ATOM 2301 O O . TYR A 1 278 ? -22.393 11.267 32.579 1.00 97.88 278 TYR A O 1
ATOM 2309 N N . TYR A 1 279 ? -22.039 9.124 33.167 1.00 98.44 279 TYR A N 1
ATOM 2310 C CA . TYR A 1 279 ? -20.917 8.884 32.274 1.00 98.44 279 TYR A CA 1
ATOM 2311 C C . TYR A 1 279 ? -21.382 7.978 31.149 1.00 98.44 279 TYR A C 1
ATOM 2313 O O . TYR A 1 279 ? -21.931 6.901 31.395 1.00 98.44 279 TYR A O 1
ATOM 2321 N N . HIS A 1 280 ? -21.145 8.409 29.919 1.00 98.50 280 HIS A N 1
ATOM 2322 C CA . HIS A 1 280 ? -21.537 7.682 28.728 1.00 98.50 280 HIS A CA 1
ATOM 2323 C C . HIS A 1 280 ? -20.300 7.355 27.910 1.00 98.50 280 HIS A C 1
ATOM 2325 O O . HIS A 1 280 ? -19.402 8.182 27.744 1.00 98.50 280 HIS A O 1
ATOM 2331 N N . SER A 1 281 ? -20.263 6.145 27.371 1.00 98.38 281 SER A N 1
ATOM 2332 C CA . SER A 1 281 ? -19.266 5.754 26.381 1.00 98.38 281 SER A CA 1
ATOM 2333 C C . SER A 1 281 ? -19.898 4.840 25.351 1.00 98.38 281 SER A C 1
ATOM 2335 O O . SER A 1 281 ? -20.868 4.144 25.650 1.00 98.38 281 SER A O 1
ATOM 2337 N N . GLY A 1 282 ? -19.370 4.861 24.137 1.00 97.81 282 GLY A N 1
ATOM 2338 C CA . GLY A 1 282 ? -19.887 4.040 23.062 1.00 97.81 282 GLY A CA 1
ATOM 2339 C C . GLY A 1 282 ? -19.020 4.074 21.820 1.00 97.81 282 GLY A C 1
ATOM 2340 O O . GLY A 1 282 ? -17.928 4.649 21.809 1.00 97.81 282 GLY A O 1
ATOM 2341 N N . TYR A 1 283 ? -19.518 3.428 20.777 1.00 96.00 283 TYR A N 1
ATOM 2342 C CA . TYR A 1 283 ? -18.880 3.358 19.476 1.00 96.00 283 TYR A CA 1
ATOM 2343 C C . TYR A 1 283 ? -19.910 3.298 18.346 1.00 96.00 283 TYR A C 1
ATOM 2345 O O . TYR A 1 283 ? -21.074 2.954 18.563 1.00 96.00 283 TYR A O 1
ATOM 2353 N N . LEU A 1 284 ? -19.475 3.665 17.141 1.00 92.88 284 LEU A N 1
ATOM 2354 C CA . LEU A 1 284 ? -20.252 3.574 15.907 1.00 92.88 284 LEU A CA 1
ATOM 2355 C C . LEU A 1 284 ? -19.780 2.361 15.097 1.00 92.88 284 LEU A C 1
ATOM 2357 O O . LEU A 1 284 ? -18.633 2.305 14.664 1.00 92.88 284 LEU A O 1
ATOM 2361 N N . LEU A 1 285 ? -20.670 1.396 14.883 1.00 86.50 285 LEU A N 1
ATOM 2362 C CA . LEU A 1 285 ? -20.403 0.191 14.099 1.00 86.50 285 LEU A CA 1
ATOM 2363 C C . LEU A 1 285 ? -21.585 -0.062 13.165 1.00 86.50 285 LEU A C 1
ATOM 2365 O O . LEU A 1 285 ? -22.734 -0.023 13.599 1.00 86.50 285 LEU A O 1
ATOM 2369 N N . ASP A 1 286 ? -21.307 -0.274 11.878 1.00 83.12 286 ASP A N 1
ATOM 2370 C CA . ASP A 1 286 ? -22.309 -0.583 10.846 1.00 83.12 286 ASP A CA 1
ATOM 2371 C C . ASP A 1 286 ? -23.515 0.377 10.831 1.00 83.12 286 ASP A C 1
ATOM 2373 O O . ASP A 1 286 ? -24.672 -0.020 10.683 1.00 83.12 286 ASP A O 1
ATOM 2377 N N . GLY A 1 287 ? -23.247 1.674 11.025 1.00 85.12 287 GLY A N 1
ATOM 2378 C CA . GLY A 1 287 ? -24.274 2.721 11.030 1.00 85.12 287 GLY A CA 1
ATOM 2379 C C . GLY A 1 287 ? -25.164 2.746 12.279 1.00 85.12 287 GLY A C 1
ATOM 2380 O O . GLY A 1 287 ? -26.145 3.488 12.298 1.00 85.12 287 GLY A O 1
ATOM 2381 N N . LYS A 1 288 ? -24.835 1.972 13.318 1.00 93.19 288 LYS A N 1
ATOM 2382 C CA . LYS A 1 288 ? -25.523 1.952 14.614 1.00 93.19 288 LYS A CA 1
ATOM 2383 C C . LYS A 1 288 ? -24.598 2.394 15.737 1.00 93.19 288 LYS A C 1
ATOM 2385 O O . LYS A 1 288 ? -23.394 2.140 15.716 1.00 93.19 288 LYS A O 1
ATOM 2390 N N . LEU A 1 289 ? -25.177 3.034 16.742 1.00 96.50 289 LEU A N 1
ATOM 2391 C CA . LEU A 1 289 ? -24.478 3.332 17.980 1.00 96.50 289 LEU A CA 1
ATOM 2392 C C . LEU A 1 289 ? -24.668 2.193 18.966 1.00 96.50 289 LEU A C 1
ATOM 2394 O O . LEU A 1 289 ? -25.770 1.680 19.139 1.00 96.50 289 LEU A O 1
ATOM 2398 N N . TYR A 1 290 ? -23.597 1.870 19.665 1.00 97.56 290 TYR A N 1
ATOM 2399 C CA . TYR A 1 290 ? -23.605 0.965 20.799 1.00 97.56 290 TYR A CA 1
ATOM 2400 C C . TYR A 1 290 ? -22.971 1.698 21.962 1.00 97.56 290 TYR A C 1
ATOM 2402 O O . TYR A 1 290 ? -21.916 2.312 21.797 1.00 97.56 290 TYR A O 1
ATOM 2410 N N . GLY A 1 291 ? -23.590 1.656 23.134 1.00 98.12 291 GLY A N 1
ATOM 2411 C CA . GLY A 1 291 ? -23.060 2.386 24.269 1.00 98.12 291 GLY A CA 1
ATOM 2412 C C . GLY A 1 291 ? -23.513 1.864 25.612 1.00 98.12 291 GLY A C 1
ATOM 2413 O O . GLY A 1 291 ? -24.267 0.901 25.731 1.00 98.12 291 GLY A O 1
ATOM 2414 N N . ILE A 1 292 ? -22.983 2.507 26.640 1.00 98.44 292 ILE A N 1
ATOM 2415 C CA . ILE A 1 292 ? -23.274 2.222 28.033 1.00 98.44 292 ILE A CA 1
ATOM 2416 C C . ILE A 1 292 ? -23.350 3.532 28.806 1.00 98.44 292 ILE A C 1
ATOM 2418 O O . ILE A 1 292 ? -22.560 4.453 28.583 1.00 98.44 292 ILE A O 1
ATOM 2422 N N . SER A 1 293 ? -24.318 3.611 29.708 1.00 98.06 293 SER A N 1
ATOM 2423 C CA . SER A 1 293 ? -24.480 4.696 30.670 1.00 98.06 293 SER A CA 1
ATOM 2424 C C . SER A 1 293 ? -24.165 4.168 32.063 1.00 98.06 293 SER A C 1
ATOM 2426 O O . SER A 1 293 ? -24.670 3.118 32.454 1.00 98.06 293 SER A O 1
ATOM 2428 N N . TYR A 1 294 ? -23.351 4.897 32.817 1.00 97.75 294 TYR A N 1
ATOM 2429 C CA . TYR A 1 294 ? -23.000 4.590 34.198 1.00 97.75 294 TYR A CA 1
ATOM 2430 C C . TYR A 1 294 ? -23.308 5.789 35.091 1.00 97.75 294 TYR A C 1
ATOM 2432 O O . TYR A 1 294 ? -22.877 6.907 34.810 1.00 97.75 294 TYR A O 1
ATOM 2440 N N . CYS A 1 295 ? -24.034 5.557 36.182 1.00 97.12 295 CYS A N 1
ATOM 2441 C CA . CYS A 1 295 ? -24.312 6.574 37.188 1.00 97.12 295 CYS A CA 1
ATOM 2442 C C . CYS A 1 295 ? -24.103 5.985 38.591 1.00 97.12 295 CYS A C 1
ATOM 2444 O O . CYS A 1 295 ? -24.983 5.278 39.093 1.00 97.12 295 CYS A O 1
ATOM 2446 N N . PRO A 1 296 ? -22.972 6.290 39.255 1.00 95.75 296 PRO A N 1
ATOM 2447 C CA . PRO A 1 296 ? -22.701 5.798 40.603 1.00 95.75 296 PRO A CA 1
ATOM 2448 C C . PRO A 1 296 ? -23.780 6.212 41.610 1.00 95.75 296 PRO A C 1
ATOM 2450 O O . PRO A 1 296 ? -24.204 5.404 42.425 1.00 95.75 296 PRO A O 1
ATOM 2453 N N . GLY A 1 297 ? -24.261 7.459 41.532 1.00 94.69 297 GLY A N 1
ATOM 2454 C CA . GLY A 1 297 ? -25.237 7.996 42.488 1.00 94.69 297 GLY A CA 1
ATOM 2455 C C . GLY A 1 297 ? -26.623 7.349 42.414 1.00 94.69 297 GLY A C 1
ATOM 2456 O O . GLY A 1 297 ? -27.393 7.446 43.364 1.00 94.69 297 GLY A O 1
ATOM 2457 N N . ARG A 1 298 ? -26.926 6.664 41.308 1.00 94.19 298 ARG A N 1
ATOM 2458 C CA . ARG A 1 298 ? -28.144 5.864 41.125 1.00 94.19 298 ARG A CA 1
ATOM 2459 C C . ARG A 1 298 ? -27.875 4.356 41.129 1.00 94.19 298 ARG A C 1
ATOM 2461 O O . ARG A 1 298 ? -28.792 3.593 40.849 1.00 94.19 298 ARG A O 1
ATOM 2468 N N . GLU A 1 299 ? -26.636 3.947 41.403 1.00 95.75 299 GLU A N 1
ATOM 2469 C CA . GLU A 1 299 ? -26.204 2.547 41.448 1.00 95.75 299 GLU A CA 1
ATOM 2470 C C . GLU A 1 299 ? -26.582 1.739 40.191 1.00 95.75 299 GLU A C 1
ATOM 2472 O O . GLU A 1 299 ? -26.941 0.567 40.285 1.00 95.75 299 GLU A O 1
ATOM 2477 N N . PHE A 1 300 ? -26.507 2.348 38.997 1.00 93.00 300 PHE A N 1
ATOM 2478 C CA . PHE A 1 300 ? -26.869 1.654 37.755 1.00 93.00 300 PHE A CA 1
ATOM 2479 C C . PHE A 1 300 ? -25.823 1.761 36.645 1.00 93.00 300 PHE A C 1
ATOM 2481 O O . PHE A 1 300 ? -25.095 2.749 36.502 1.00 93.00 300 PHE A O 1
ATOM 2488 N N . VAL A 1 301 ? -25.809 0.703 35.835 1.00 96.44 301 VAL A N 1
ATOM 2489 C CA . VAL A 1 301 ? -25.094 0.565 34.569 1.00 96.44 301 VAL A CA 1
ATOM 2490 C C . VAL A 1 301 ? -26.114 0.074 33.547 1.00 96.44 301 VAL A C 1
ATOM 2492 O O . VAL A 1 301 ? -26.803 -0.911 33.804 1.00 96.44 301 VAL A O 1
ATOM 2495 N N . GLN A 1 302 ? -26.221 0.745 32.404 1.00 96.44 302 GLN A N 1
ATOM 2496 C CA . GLN A 1 302 ? -27.211 0.417 31.382 1.00 96.44 302 GLN A CA 1
ATOM 2497 C C . GLN A 1 302 ? -26.591 0.415 29.982 1.00 96.44 302 GLN A C 1
ATOM 2499 O O . GLN A 1 302 ? -26.175 1.482 29.522 1.00 96.44 302 GLN A O 1
ATOM 2504 N N . PRO A 1 303 ? -26.535 -0.739 29.292 1.00 97.88 303 PRO A N 1
ATOM 2505 C CA . PRO A 1 303 ? -26.201 -0.777 27.876 1.00 97.88 303 PRO A CA 1
ATOM 2506 C C . PRO A 1 303 ? -27.357 -0.222 27.040 1.00 97.88 303 PRO A C 1
ATOM 2508 O O . PRO A 1 303 ? -28.517 -0.296 27.446 1.00 97.88 303 PRO A O 1
ATOM 2511 N N . TRP A 1 304 ? -27.041 0.316 25.870 1.00 97.94 304 TRP A N 1
ATOM 2512 C CA . TRP A 1 304 ? -28.027 0.844 24.938 1.00 97.94 304 TRP A CA 1
ATOM 2513 C C . TRP A 1 304 ? -27.555 0.745 23.491 1.00 97.94 304 TRP A C 1
ATOM 2515 O O . TRP A 1 304 ? -26.357 0.728 23.200 1.00 97.94 304 TRP A O 1
ATOM 2525 N N . GLU A 1 305 ? -28.525 0.710 22.583 1.00 97.56 305 GLU A N 1
ATOM 2526 C CA . GLU A 1 305 ? -28.307 0.746 21.139 1.00 97.56 305 GLU A CA 1
ATOM 2527 C C . GLU A 1 305 ? -28.964 1.989 20.550 1.00 97.56 305 GLU A C 1
ATOM 2529 O O . GLU A 1 305 ? -30.007 2.437 21.023 1.00 97.56 305 GLU A O 1
ATOM 2534 N N . GLY A 1 306 ? -28.357 2.551 19.513 1.00 96.81 306 GLY A N 1
ATOM 2535 C CA . GLY A 1 306 ? -28.848 3.720 18.809 1.00 96.81 306 GLY A CA 1
ATOM 2536 C C . GLY A 1 306 ? -28.936 3.486 17.313 1.00 96.81 306 GLY A C 1
ATOM 2537 O O . GLY A 1 306 ? -28.004 2.965 16.702 1.00 96.81 306 GLY A O 1
ATOM 2538 N N . VAL A 1 307 ? -30.033 3.925 16.706 1.00 95.00 307 VAL A N 1
ATOM 2539 C CA . VAL A 1 307 ? -30.201 3.940 15.246 1.00 95.00 307 VAL A CA 1
ATOM 2540 C C . VAL A 1 307 ? -30.379 5.373 14.745 1.00 95.00 307 VAL A C 1
ATOM 2542 O O . VAL A 1 307 ? -30.886 6.208 15.500 1.00 95.00 307 VAL A O 1
ATOM 2545 N N . PRO A 1 308 ? -29.970 5.691 13.504 1.00 93.56 308 PRO A N 1
ATOM 2546 C CA . PRO A 1 308 ? -30.243 6.994 12.909 1.00 93.56 308 PRO A CA 1
ATOM 2547 C C . PRO A 1 308 ? -31.746 7.293 12.902 1.00 93.56 308 PRO A C 1
ATOM 2549 O O . PRO A 1 308 ? -32.559 6.390 12.680 1.00 93.56 308 PRO A O 1
ATOM 2552 N N . LYS A 1 309 ? -32.098 8.555 13.145 1.00 88.31 309 LYS A N 1
ATOM 2553 C CA . LYS A 1 309 ? -33.464 9.073 13.048 1.00 88.31 309 LYS A CA 1
ATOM 2554 C C . LYS A 1 309 ? -33.672 9.836 11.745 1.00 88.31 309 LYS A C 1
ATOM 2556 O O . LYS A 1 309 ? -32.767 10.613 11.367 1.00 88.31 309 LYS A O 1
#

Secondary structure (DSSP, 8-state):
--HHHHHHHHHHHHTT--------TT-EEEEEE-TTS-EEEEEEEEEPPTTS--EEEEEEEEETT----EEE-GGG-SEEEETTEEEEEEEEEEEEETTEEEEEE-TTSPEEEEEEEEEETTEEEEEEEEE-TT--SEEEEEEEEETT-SEEEE-B-GGG-B-HHHHHHHTTT-HHHHHHHHTT---SHHHHHHHHIIIIIHHHHHHHH-----EEEEEE--SSTTSPP-EEEEEEEEEETTEEEEEETTEEPEEEEEE-SSSSEEEEEEEE-SS-EEEEEEEEETTEEEEEEEEGGGTEEEEEEEEE-

Solvent-accessible surface area (backbone atoms only — not comparable to full-atom values): 17046 Å² total; per-residue (Å²): 145,64,70,68,60,55,56,55,56,56,55,58,59,62,70,64,66,60,82,81,69,71,70,61,84,59,52,28,58,29,33,39,25,38,79,88,65,50,76,48,50,29,33,22,30,51,45,53,55,79,90,57,44,47,80,46,82,46,31,37,38,28,46,62,100,51,88,63,76,47,74,41,42,32,81,67,27,47,28,37,28,44,60,92,46,36,33,37,36,42,27,55,35,78,48,80,56,93,98,41,77,48,35,30,62,32,96,86,35,62,43,38,70,32,35,53,75,50,75,59,88,56,44,33,36,31,32,49,69,48,65,53,98,90,49,45,52,82,46,69,50,47,31,38,33,48,69,92,54,52,54,35,48,62,47,51,61,65,96,74,35,58,36,48,72,61,50,38,65,73,44,64,89,29,63,68,58,36,50,35,48,74,72,55,73,54,70,54,72,65,52,52,53,52,47,41,51,62,62,42,47,50,44,49,54,58,55,68,72,67,76,65,81,62,42,45,28,41,29,35,59,31,93,45,93,86,48,71,83,37,75,36,52,34,36,29,80,44,75,58,92,53,31,52,39,39,28,52,68,83,27,55,55,35,85,34,36,48,44,75,93,52,99,44,46,32,38,36,32,31,37,60,62,102,84,45,61,35,44,37,40,36,36,47,53,98,82,27,38,41,34,37,41,38,23,77,88,74,75,46,75,46,62,35,44,27,39,75,102

Foldseek 3Di:
DPVVVVVVVVVVVVVVVPPPPPPPQQWAWKWFQFPVRDTFTFTKHQWHDPDFIDGDQWIWGAGPPGDDIDTDHLVGTQWMDTHPWTWGWFQWDWDDDPNDTWIFRDPPHGTDIWTWPDDDAQKTKTWDWDDDPPGRDIDTWIWIGGHPDGTTDGQAPPPVFGPLVSVCVVVVVQVVLNVCSVVVVDTHPVSSVVCCVVRVVVLVVVQVPDPDPAAKKWKFQAQDPPGDTDTAIWHFHDDDDQATWTDTRNFTWAPWGWDPVDSWIKIWTWGDDPQWIKIKIWTADPQKIWIWIDTVVVPDITIMIMHGD

Sequence (309 aa):
MTLQLRFIVTLLIISSLGTLHAQKKGYEPGYIVTLEGDTLRGQVKDRSSEPFVEMYPRIRFIPEGRSSRQKYRPGEILGYRAGGRVYESLPLWEDAAFFRFRYYLDPNAENVFLRLVSRDGPLSFYLREFIHDDNDFVDNFPLFHLEGEREMVRVTQGMFGLKRERLKEYFGDCRALIAALENKELREVEEVYDFYLDQCLNYASATQEIQTIKGNWQIDLRPSADADPYLQPFEVTAVSGNTFQGYFYGSPLEDAKLNRNWEVLYFAFTTRDNTFEYYHSGYLLDGKLYGISYCPGREFVQPWEGVPK